Protein AF-A0A1Q9CUI4-F1 (afdb_monomer_lite)

Organism: Symbiodinium microadriaticum (NCBI:txid2951)

Secondary structure (DSSP, 8-state):
-PPPPHHHHHHHHHHHHHHHHHHHHHS-HHHHHHHHHHHHHHHHHHHHH--S--HHHHHHHHHHHHTSS--HHHHHHHHHHHHHHHHTTTTS---PPPPBP-S--GGG--HHHHHHHH-SSS-HHHHHHHHHHHHHHTT--SB-HHHHHHHHHHHHHTT----SHHHHHHHHHHHHHHHHHHHHHHHHHTT--

pLDDT: mean 90.44, std 12.49, range [32.81, 98.06]

Radius of gyration: 25.95 Å; chains: 1; bounding box: 48×34×71 Å

Structure (mmCIF, N/CA/C/O backbone):
data_AF-A0A1Q9CUI4-F1
#
_entry.id   AF-A0A1Q9CUI4-F1
#
loop_
_atom_site.group_PDB
_atom_site.id
_atom_site.type_symbol
_atom_site.label_atom_id
_atom_site.label_alt_id
_atom_site.label_comp_id
_atom_site.label_asym_id
_atom_site.label_entity_id
_atom_site.label_seq_id
_atom_site.pdbx_PDB_ins_code
_atom_site.Cartn_x
_atom_site.Cartn_y
_atom_site.Cartn_z
_atom_site.occupancy
_atom_site.B_iso_or_equiv
_atom_site.auth_seq_id
_atom_site.auth_comp_id
_atom_site.auth_asym_id
_atom_site.auth_atom_id
_atom_site.pdbx_PDB_model_num
ATOM 1 N N . MET A 1 1 ? -7.746 -9.932 -13.603 1.00 48.53 1 MET A N 1
ATOM 2 C CA . MET A 1 1 ? -6.656 -9.104 -14.153 1.00 48.53 1 MET A CA 1
ATOM 3 C C . MET A 1 1 ? -5.674 -10.088 -14.731 1.00 48.53 1 MET A C 1
ATOM 5 O O . MET A 1 1 ? -5.145 -10.879 -13.958 1.00 48.53 1 MET A O 1
ATOM 9 N N . ASP A 1 2 ? -5.534 -10.110 -16.049 1.00 60.41 2 ASP A N 1
ATOM 10 C CA . ASP A 1 2 ? -4.600 -11.018 -16.706 1.00 60.41 2 ASP A CA 1
ATOM 11 C C . ASP A 1 2 ? -3.177 -10.621 -16.323 1.00 60.41 2 ASP A C 1
ATOM 13 O O . ASP A 1 2 ? -2.801 -9.449 -16.415 1.00 60.41 2 ASP A O 1
ATOM 17 N N . VAL A 1 3 ? -2.417 -11.585 -15.804 1.00 65.44 3 VAL A N 1
ATOM 18 C CA . VAL A 1 3 ? -0.994 -11.390 -15.528 1.00 65.44 3 VAL A CA 1
ATOM 19 C C . VAL A 1 3 ? -0.322 -11.186 -16.887 1.00 65.44 3 VAL A C 1
ATOM 21 O O . VAL A 1 3 ? -0.504 -12.037 -17.760 1.00 65.44 3 VAL A O 1
ATOM 24 N N . PRO A 1 4 ? 0.385 -10.065 -17.115 1.00 73.94 4 PRO A N 1
ATOM 25 C CA . PRO A 1 4 ? 1.010 -9.809 -18.403 1.00 73.94 4 PRO A CA 1
ATOM 26 C C . PRO A 1 4 ? 2.003 -10.928 -18.715 1.00 73.94 4 PRO A C 1
ATOM 28 O O . PRO A 1 4 ? 2.921 -11.183 -17.940 1.00 73.94 4 PRO A O 1
ATOM 31 N N . ASP A 1 5 ? 1.793 -11.598 -19.845 1.00 90.62 5 ASP A N 1
ATOM 32 C CA . ASP A 1 5 ? 2.671 -12.667 -20.307 1.00 90.62 5 ASP A CA 1
ATOM 33 C C . ASP A 1 5 ? 4.025 -12.104 -20.765 1.00 90.62 5 ASP A C 1
ATOM 35 O O . ASP A 1 5 ? 4.129 -10.965 -21.239 1.00 90.62 5 ASP A O 1
ATOM 39 N N . PHE A 1 6 ? 5.073 -12.916 -20.648 1.00 93.88 6 PHE A N 1
ATOM 40 C CA . PHE A 1 6 ? 6.422 -12.552 -21.063 1.00 93.88 6 PHE A CA 1
ATOM 41 C C . PHE A 1 6 ? 6.483 -12.158 -22.541 1.00 93.88 6 PHE A C 1
ATOM 43 O O . PHE A 1 6 ? 7.159 -11.183 -22.874 1.00 93.88 6 PHE A O 1
ATOM 50 N N . GLU A 1 7 ? 5.743 -12.838 -23.423 1.00 95.00 7 GLU A N 1
ATOM 51 C CA . GLU A 1 7 ? 5.715 -12.466 -24.842 1.00 95.00 7 GLU A CA 1
ATOM 52 C C . GLU A 1 7 ? 5.133 -11.065 -25.051 1.00 95.00 7 GLU A C 1
ATOM 54 O O . GLU A 1 7 ? 5.596 -10.325 -25.917 1.00 95.00 7 GLU A O 1
ATOM 59 N N . THR A 1 8 ? 4.197 -10.631 -24.202 1.00 94.44 8 THR A N 1
ATOM 60 C CA . THR A 1 8 ? 3.676 -9.257 -24.256 1.00 94.44 8 THR A CA 1
ATOM 61 C C . THR A 1 8 ? 4.762 -8.242 -23.900 1.00 94.44 8 THR A C 1
ATOM 63 O O . THR A 1 8 ? 4.936 -7.259 -24.620 1.00 94.44 8 THR A O 1
ATOM 66 N N . LEU A 1 9 ? 5.523 -8.477 -22.824 1.00 94.88 9 LEU A N 1
ATOM 67 C CA . LEU A 1 9 ? 6.634 -7.598 -22.433 1.00 94.88 9 LEU A CA 1
ATOM 68 C C . LEU A 1 9 ? 7.722 -7.562 -23.514 1.00 94.88 9 LEU A C 1
ATOM 70 O O . LEU A 1 9 ? 8.180 -6.493 -23.912 1.00 94.88 9 LEU A O 1
ATOM 74 N N . LYS A 1 10 ? 8.109 -8.730 -24.025 1.00 96.31 10 LYS A N 1
ATOM 75 C CA . LYS A 1 10 ? 9.104 -8.876 -25.089 1.00 96.31 10 LYS A CA 1
ATOM 76 C C . LYS A 1 10 ? 8.701 -8.114 -26.351 1.00 96.31 10 LYS A C 1
ATOM 78 O O . LYS A 1 10 ? 9.503 -7.335 -26.866 1.00 96.31 10 LYS A O 1
ATOM 83 N N . ASN A 1 11 ? 7.462 -8.282 -26.813 1.00 95.94 11 ASN A N 1
ATOM 84 C CA . ASN A 1 11 ? 6.952 -7.594 -27.999 1.00 95.94 11 ASN A CA 1
ATOM 85 C C . ASN A 1 11 ? 6.948 -6.075 -27.822 1.00 95.94 11 ASN A C 1
ATOM 87 O O . ASN A 1 11 ? 7.298 -5.356 -28.753 1.00 95.94 11 ASN A O 1
ATOM 91 N N . LYS A 1 12 ? 6.630 -5.577 -26.621 1.00 95.06 12 LYS A N 1
ATOM 92 C CA . LYS A 1 12 ? 6.728 -4.145 -26.320 1.00 95.06 12 LYS A CA 1
ATOM 93 C C . LYS A 1 12 ? 8.158 -3.627 -26.412 1.00 95.06 12 LYS A C 1
ATOM 95 O O . LYS A 1 12 ? 8.380 -2.624 -27.076 1.00 95.06 12 LYS A O 1
ATOM 100 N N . VAL A 1 13 ? 9.130 -4.318 -25.813 1.00 95.69 13 VAL A N 1
ATOM 101 C CA . VAL A 1 13 ? 10.546 -3.904 -25.870 1.00 95.69 13 VAL A CA 1
ATOM 102 C C . VAL A 1 13 ? 11.051 -3.850 -27.317 1.00 95.69 13 VAL A C 1
ATOM 104 O O . VAL A 1 13 ? 11.744 -2.902 -27.694 1.00 95.69 13 VAL A O 1
ATOM 107 N N . VAL A 1 14 ? 10.669 -4.828 -28.146 1.00 96.38 14 VAL A N 1
ATOM 108 C CA . VAL A 1 14 ? 10.979 -4.832 -29.586 1.00 96.38 14 VAL A CA 1
ATOM 109 C C . VAL A 1 14 ? 10.316 -3.648 -30.291 1.00 96.38 14 VAL A C 1
ATOM 111 O O . VAL A 1 14 ? 11.011 -2.874 -30.952 1.00 96.38 14 VAL A O 1
ATOM 114 N N . ALA A 1 15 ? 9.009 -3.458 -30.097 1.00 96.06 15 ALA A N 1
ATOM 115 C CA . ALA A 1 15 ? 8.244 -2.383 -30.722 1.00 96.06 15 ALA A CA 1
ATOM 116 C C . ALA A 1 15 ? 8.766 -0.992 -30.332 1.00 96.06 15 ALA A C 1
ATOM 118 O O . ALA A 1 15 ? 8.874 -0.115 -31.185 1.00 96.06 15 ALA A O 1
ATOM 119 N N . THR A 1 16 ? 9.163 -0.785 -29.073 1.00 96.06 16 THR A N 1
ATOM 120 C CA . THR A 1 16 ? 9.803 0.459 -28.623 1.00 96.06 16 THR A CA 1
ATOM 121 C C . THR A 1 16 ? 11.127 0.695 -29.348 1.00 96.06 16 THR A C 1
ATOM 123 O O . THR A 1 16 ? 11.406 1.816 -29.770 1.00 96.06 16 THR A O 1
ATOM 126 N N . GLY A 1 17 ? 11.939 -0.350 -29.533 1.00 94.88 17 GLY A N 1
ATOM 127 C CA . GLY A 1 17 ? 13.183 -0.254 -30.294 1.00 94.88 17 GLY A CA 1
ATOM 128 C C . GLY A 1 17 ? 12.951 0.111 -31.763 1.00 94.88 17 GLY A C 1
ATOM 129 O O . GLY A 1 17 ? 13.654 0.962 -32.301 1.00 94.88 17 GLY A O 1
ATOM 130 N N . GLU A 1 18 ? 11.957 -0.492 -32.412 1.00 95.50 18 GLU A N 1
ATOM 131 C CA . GLU A 1 18 ? 11.585 -0.174 -33.797 1.00 95.50 18 GLU A CA 1
ATOM 132 C C . GLU A 1 18 ? 11.024 1.240 -33.939 1.00 95.50 18 GLU A C 1
ATOM 134 O O . GLU A 1 18 ? 11.454 1.982 -34.822 1.00 95.50 18 GLU A O 1
ATOM 139 N N . PHE A 1 19 ? 10.140 1.641 -33.026 1.00 95.88 19 PHE A N 1
ATOM 140 C CA . PHE A 1 19 ? 9.590 2.990 -32.963 1.00 95.88 19 PHE A CA 1
ATOM 141 C C . PHE A 1 19 ? 10.700 4.039 -32.860 1.00 95.88 19 PHE A C 1
ATOM 143 O O . PHE A 1 19 ? 10.727 4.984 -33.644 1.00 95.88 19 PHE A O 1
ATOM 150 N N . LEU A 1 20 ? 11.663 3.855 -31.951 1.00 95.44 20 LEU A N 1
ATOM 151 C CA . LEU A 1 20 ? 12.785 4.784 -31.809 1.00 95.44 20 LEU A CA 1
ATOM 152 C C . LEU A 1 20 ? 13.642 4.849 -33.081 1.00 95.44 20 LEU A C 1
ATOM 154 O O . LEU A 1 20 ? 14.023 5.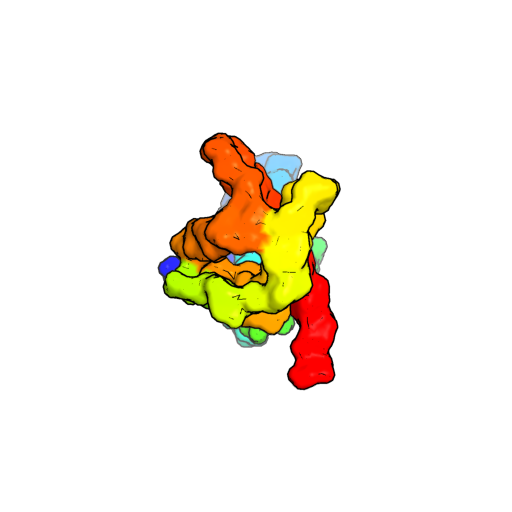941 -33.495 1.00 95.44 20 LEU A O 1
ATOM 158 N N . ARG A 1 21 ? 13.890 3.722 -33.761 1.00 93.62 21 ARG A N 1
ATOM 159 C CA . ARG A 1 21 ? 14.621 3.739 -35.042 1.00 93.62 21 ARG A CA 1
ATOM 160 C C . ARG A 1 21 ? 13.897 4.551 -36.115 1.00 93.62 21 ARG A C 1
ATOM 162 O O . ARG A 1 21 ? 14.555 5.284 -36.842 1.00 93.62 21 ARG A O 1
ATOM 169 N N . GLN A 1 22 ? 12.573 4.433 -36.205 1.00 93.38 22 GLN A N 1
ATOM 170 C CA . GLN A 1 22 ? 11.776 5.212 -37.159 1.00 93.38 22 GLN A CA 1
ATOM 171 C C . GLN A 1 22 ? 11.811 6.706 -36.812 1.00 93.38 22 GLN A C 1
ATOM 173 O O . GLN A 1 22 ? 12.120 7.529 -37.665 1.00 93.38 22 GLN A O 1
ATOM 178 N N . GLN A 1 23 ? 11.606 7.053 -35.539 1.00 92.69 23 GLN A N 1
ATOM 179 C CA . GLN A 1 23 ? 11.600 8.448 -35.083 1.00 92.69 23 GLN A CA 1
ATOM 180 C C . GLN A 1 23 ? 12.946 9.162 -35.258 1.00 92.69 23 GLN A C 1
ATOM 182 O O . GLN A 1 23 ? 12.968 10.380 -35.413 1.00 92.69 23 GLN A O 1
ATOM 187 N N . HIS A 1 24 ? 14.066 8.436 -35.250 1.00 91.19 24 HIS A N 1
ATOM 188 C CA . HIS A 1 24 ? 15.385 9.027 -35.478 1.00 91.19 24 HIS A CA 1
ATOM 189 C C . HIS A 1 24 ? 15.539 9.618 -36.890 1.00 91.19 24 HIS A C 1
ATOM 191 O O . HIS A 1 24 ? 16.325 10.539 -37.081 1.00 91.19 24 HIS A O 1
ATOM 197 N N . ALA A 1 25 ? 14.818 9.099 -37.890 1.00 90.69 25 ALA A N 1
ATOM 198 C CA . ALA A 1 25 ? 14.870 9.638 -39.250 1.00 90.69 25 ALA A CA 1
ATOM 199 C C . ALA A 1 25 ? 14.071 10.946 -39.400 1.00 90.69 25 ALA A C 1
ATOM 201 O O . ALA A 1 25 ? 14.425 11.788 -40.223 1.00 90.69 25 ALA A O 1
ATOM 202 N N . ASP A 1 26 ? 13.022 11.116 -38.591 1.00 91.81 26 ASP A N 1
ATOM 203 C CA . ASP A 1 26 ? 12.027 12.182 -38.757 1.00 91.81 26 ASP A CA 1
ATOM 204 C C . ASP A 1 26 ? 12.210 13.353 -37.776 1.00 91.81 26 ASP A C 1
ATOM 206 O O . ASP A 1 26 ? 11.703 14.455 -38.005 1.00 91.81 26 ASP A O 1
ATOM 210 N N . LEU A 1 27 ? 12.908 13.133 -36.658 1.00 93.06 27 LEU A N 1
ATOM 211 C CA . LEU A 1 27 ? 13.081 14.116 -35.590 1.00 93.06 27 LEU A CA 1
ATOM 212 C C . LEU A 1 27 ? 14.492 14.706 -35.568 1.00 93.06 27 LEU A C 1
ATOM 214 O O . LEU A 1 27 ? 15.475 14.052 -35.888 1.00 93.06 27 LEU A O 1
ATOM 218 N N . SER A 1 28 ? 14.599 15.945 -35.084 1.00 94.44 28 SER A N 1
ATOM 219 C CA . SER A 1 28 ? 15.894 16.517 -34.710 1.00 94.44 28 SER A CA 1
ATOM 220 C C . SER A 1 28 ? 16.483 15.801 -33.490 1.00 94.44 28 SER A C 1
ATOM 222 O O . SER A 1 28 ? 15.739 15.365 -32.607 1.00 94.44 28 SER A O 1
ATOM 224 N N . ASP A 1 29 ? 17.813 15.769 -33.377 1.00 92.75 29 ASP A N 1
ATOM 225 C CA . ASP A 1 29 ? 18.538 15.086 -32.290 1.00 92.75 29 ASP A CA 1
ATOM 226 C C . ASP A 1 29 ? 18.040 15.469 -30.888 1.00 92.75 29 ASP A C 1
ATOM 228 O O . ASP A 1 29 ? 17.896 14.627 -29.995 1.00 92.75 29 ASP A O 1
ATOM 232 N N . LYS A 1 30 ? 17.710 16.752 -30.693 1.00 94.06 30 LYS A N 1
ATOM 233 C CA . LYS A 1 30 ? 17.172 17.262 -29.426 1.00 94.06 30 LYS A CA 1
ATOM 234 C C . LYS A 1 30 ? 15.815 16.633 -29.089 1.00 94.06 30 LYS A C 1
ATOM 236 O O . LYS A 1 30 ? 15.606 16.208 -27.953 1.00 94.06 30 LYS A O 1
ATOM 241 N N . ASN A 1 31 ? 14.906 16.565 -30.060 1.00 94.38 31 ASN A N 1
ATOM 242 C CA . ASN A 1 31 ? 13.576 15.984 -29.867 1.00 94.38 31 ASN A CA 1
ATOM 243 C C . ASN A 1 31 ? 13.660 14.460 -29.729 1.00 94.38 31 ASN A C 1
ATOM 245 O O . ASN A 1 31 ? 13.006 13.887 -28.857 1.00 94.38 31 ASN A O 1
ATOM 249 N N . TYR A 1 32 ? 14.518 13.817 -30.524 1.00 94.62 32 TYR A N 1
ATOM 250 C CA . TYR A 1 32 ? 14.782 12.385 -30.432 1.00 94.62 32 TYR A CA 1
ATOM 251 C C . TYR A 1 32 ? 15.265 11.989 -29.033 1.00 94.62 32 TYR A C 1
ATOM 253 O O . TYR A 1 32 ? 14.732 11.056 -28.435 1.00 94.62 32 TYR A O 1
ATOM 261 N N . THR A 1 33 ? 16.200 12.749 -28.459 1.00 93.69 33 THR A N 1
ATOM 262 C CA . THR A 1 33 ? 16.720 12.498 -27.105 1.00 93.69 33 THR A CA 1
ATOM 263 C C . THR A 1 33 ? 15.609 12.537 -26.052 1.00 93.69 33 THR A C 1
ATOM 265 O O . THR A 1 33 ? 15.547 11.671 -25.177 1.00 93.69 33 THR A O 1
ATOM 268 N N . GLN A 1 34 ? 14.682 13.495 -26.153 1.00 94.38 34 GLN A N 1
ATOM 269 C CA . GLN A 1 34 ? 13.548 13.601 -25.231 1.00 94.38 34 GLN A CA 1
ATOM 270 C C . GLN A 1 34 ? 12.565 12.427 -25.376 1.00 94.38 34 GLN A C 1
ATOM 272 O O . GLN A 1 34 ? 12.091 11.880 -24.372 1.00 94.38 34 GLN A O 1
ATOM 277 N N . VAL A 1 35 ? 12.272 12.012 -26.612 1.00 95.06 35 VAL A N 1
ATOM 278 C CA . VAL A 1 35 ? 11.422 10.843 -26.890 1.00 95.06 35 VAL A CA 1
ATOM 279 C C . VAL A 1 35 ? 12.087 9.571 -26.362 1.00 95.06 35 VAL A C 1
ATOM 281 O O . VAL A 1 35 ? 11.444 8.815 -25.633 1.00 95.06 35 VAL A O 1
ATOM 284 N N . LYS A 1 36 ? 13.384 9.376 -26.629 1.00 95.75 36 LYS A N 1
ATOM 285 C CA . LYS A 1 36 ? 14.178 8.240 -26.140 1.00 95.75 36 LYS A CA 1
ATOM 286 C C . LYS A 1 36 ? 14.153 8.147 -24.615 1.00 95.75 36 LYS A C 1
ATOM 288 O O . LYS A 1 36 ? 13.834 7.088 -24.082 1.00 95.75 36 LYS A O 1
ATOM 293 N N . ALA A 1 37 ? 14.398 9.253 -23.910 1.00 94.75 37 ALA A N 1
ATOM 294 C CA . ALA A 1 37 ? 14.359 9.289 -22.446 1.00 94.75 37 ALA A CA 1
ATOM 295 C C . ALA A 1 37 ? 12.969 8.931 -21.886 1.00 94.75 37 ALA A C 1
ATOM 297 O O . ALA A 1 37 ? 12.852 8.208 -20.894 1.00 94.75 37 ALA A O 1
ATOM 298 N N . THR A 1 38 ? 11.903 9.391 -22.547 1.00 96.25 38 THR A N 1
ATOM 299 C CA . THR A 1 38 ? 10.521 9.067 -22.160 1.00 96.25 38 THR A CA 1
ATOM 300 C C . THR A 1 38 ? 10.228 7.576 -22.3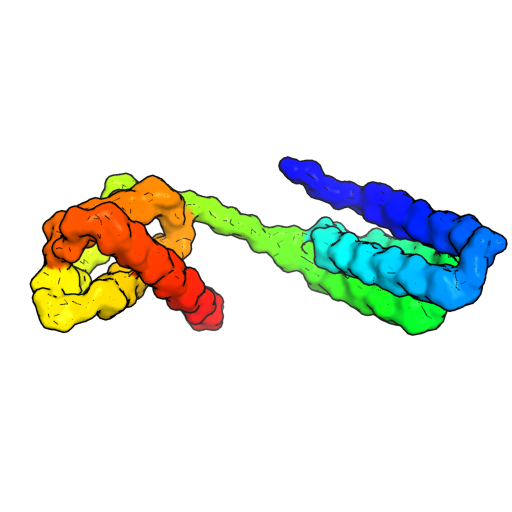40 1.00 96.25 38 THR A C 1
ATOM 302 O O . THR A 1 38 ? 9.697 6.940 -21.426 1.00 96.25 38 THR A O 1
ATOM 305 N N . GLN A 1 39 ? 10.613 7.008 -23.487 1.00 96.62 39 GLN A N 1
ATOM 306 C CA . GLN A 1 39 ? 10.437 5.586 -23.790 1.00 96.62 39 GLN A CA 1
ATOM 307 C C . GLN A 1 39 ? 11.257 4.697 -22.850 1.00 96.62 39 GLN A C 1
ATOM 309 O O . GLN A 1 39 ? 10.738 3.712 -22.326 1.00 96.62 39 GLN A O 1
ATOM 314 N N . LEU A 1 40 ? 12.498 5.087 -22.547 1.00 96.06 40 LEU A N 1
ATOM 315 C CA . LEU A 1 40 ? 13.332 4.411 -21.555 1.00 96.06 40 LEU A CA 1
ATOM 316 C C . LEU A 1 40 ? 12.643 4.378 -20.186 1.00 96.06 40 LEU A C 1
ATOM 318 O O . LEU A 1 40 ? 12.514 3.316 -19.581 1.00 96.06 40 LEU A O 1
ATOM 322 N N . GLY A 1 41 ? 12.147 5.522 -19.707 1.00 95.56 41 GLY A N 1
ATOM 323 C CA . GLY A 1 41 ? 11.462 5.608 -18.417 1.00 95.56 41 GLY A CA 1
ATOM 324 C C . GLY A 1 41 ? 10.194 4.750 -18.336 1.00 95.56 41 GLY A C 1
ATOM 325 O O . GLY A 1 41 ? 9.902 4.191 -17.278 1.00 95.56 41 GLY A O 1
ATOM 326 N N . GLN A 1 42 ? 9.443 4.622 -19.433 1.00 95.06 42 GLN A N 1
ATOM 327 C CA . GLN A 1 42 ? 8.282 3.729 -19.507 1.00 95.06 42 GLN A CA 1
ATOM 328 C C . GLN A 1 42 ? 8.706 2.258 -19.491 1.00 95.06 42 GLN A C 1
ATOM 330 O O . GLN A 1 42 ? 8.204 1.493 -18.670 1.00 95.06 42 GLN A O 1
ATOM 335 N N . MET A 1 43 ? 9.686 1.883 -20.312 1.00 95.31 43 MET A N 1
ATOM 336 C CA . MET A 1 43 ? 10.188 0.512 -20.394 1.00 95.31 43 MET A CA 1
ATOM 337 C C . MET A 1 43 ? 10.773 0.027 -19.060 1.00 95.31 43 MET A C 1
ATOM 339 O O . MET A 1 43 ? 10.485 -1.087 -18.630 1.00 95.31 43 MET A O 1
ATOM 343 N N . LEU A 1 44 ? 11.529 0.874 -18.351 1.00 95.06 44 LEU A N 1
ATOM 344 C CA . LEU A 1 44 ? 12.050 0.547 -17.019 1.00 95.06 44 LEU A CA 1
ATOM 345 C C . LEU A 1 44 ? 10.923 0.274 -16.016 1.00 95.06 44 LEU A C 1
ATOM 347 O O . LEU A 1 44 ? 11.012 -0.677 -15.241 1.00 95.06 44 LEU A O 1
ATOM 351 N N . LYS A 1 45 ? 9.848 1.075 -16.034 1.00 92.00 45 LYS A N 1
ATOM 352 C CA . LYS A 1 45 ? 8.677 0.847 -15.171 1.00 92.00 45 LYS A CA 1
ATOM 353 C C . LYS A 1 45 ? 8.001 -0.480 -15.488 1.00 92.00 45 LYS A C 1
ATOM 355 O O . LYS A 1 45 ? 7.649 -1.200 -14.560 1.00 92.00 45 LYS A O 1
ATOM 360 N N . GLU A 1 46 ? 7.836 -0.803 -16.768 1.00 91.56 46 GLU A N 1
ATOM 361 C CA . GLU A 1 46 ? 7.221 -2.062 -17.188 1.00 91.56 46 GLU A CA 1
ATOM 362 C C . GLU A 1 46 ? 8.053 -3.271 -16.751 1.00 91.56 46 GLU A C 1
ATOM 364 O O . GLU A 1 46 ? 7.505 -4.169 -16.112 1.00 91.56 46 GLU A O 1
ATOM 369 N N . ILE A 1 47 ? 9.370 -3.256 -16.988 1.00 92.19 47 ILE A N 1
ATOM 370 C CA . ILE A 1 47 ? 10.290 -4.324 -16.559 1.00 92.19 47 ILE A CA 1
ATOM 371 C C . ILE A 1 47 ? 10.253 -4.502 -15.038 1.00 92.19 47 ILE A C 1
ATOM 373 O O . ILE A 1 47 ? 10.126 -5.623 -14.559 1.00 92.19 47 ILE A O 1
ATOM 377 N N . LEU A 1 48 ? 10.318 -3.411 -14.268 1.00 89.44 48 LEU A N 1
ATOM 378 C CA . LEU A 1 48 ? 10.281 -3.474 -12.800 1.00 89.44 48 LEU A CA 1
ATOM 379 C C . LEU A 1 48 ? 8.916 -3.907 -12.248 1.00 89.44 48 LEU A C 1
ATOM 381 O O . LEU A 1 48 ? 8.843 -4.426 -11.137 1.00 89.44 48 LEU A O 1
ATOM 385 N N . SER A 1 49 ? 7.835 -3.673 -12.994 1.00 86.44 49 SER A N 1
ATOM 386 C CA . SER A 1 49 ? 6.488 -4.130 -12.633 1.00 86.44 49 SER A CA 1
ATOM 387 C C . SER A 1 49 ? 6.209 -5.578 -13.035 1.00 86.44 49 SER A C 1
ATOM 389 O O . SER A 1 49 ? 5.245 -6.172 -12.545 1.00 86.44 49 SER A O 1
ATOM 391 N N . PHE A 1 50 ? 7.025 -6.144 -13.928 1.00 88.06 50 PHE A N 1
ATOM 392 C CA . PHE A 1 50 ? 6.859 -7.509 -14.397 1.00 88.06 50 PHE A CA 1
ATOM 393 C C . PHE A 1 50 ? 7.227 -8.486 -13.280 1.00 88.06 50 PHE A C 1
ATOM 395 O O . PHE A 1 50 ? 8.338 -8.480 -12.753 1.00 88.06 50 PHE A O 1
ATOM 402 N N . CYS A 1 51 ? 6.265 -9.325 -12.912 1.00 80.75 51 CYS A N 1
ATOM 403 C CA . CYS A 1 51 ? 6.408 -10.302 -11.843 1.00 80.75 51 CYS A CA 1
ATOM 404 C C . CYS A 1 51 ? 6.725 -11.669 -12.456 1.00 80.75 51 CYS A C 1
ATOM 406 O O . CYS A 1 51 ? 6.101 -12.052 -13.443 1.00 80.75 51 CYS A O 1
ATOM 408 N N . GLY A 1 52 ? 7.657 -12.418 -11.867 1.00 84.50 52 GLY A N 1
ATOM 409 C CA . GLY A 1 52 ? 7.982 -13.766 -12.347 1.00 84.50 52 GLY A CA 1
ATOM 410 C C . GLY A 1 52 ? 8.952 -13.822 -13.536 1.00 84.50 52 GLY A C 1
ATOM 411 O O . GLY A 1 52 ? 8.915 -14.783 -14.299 1.00 84.50 52 GLY A O 1
ATOM 412 N N . LEU A 1 53 ? 9.819 -12.815 -13.716 1.00 90.38 53 LEU A N 1
ATOM 413 C CA . LEU A 1 53 ? 10.841 -12.840 -14.766 1.00 90.38 53 LEU A CA 1
ATOM 414 C C . LEU A 1 53 ? 11.923 -13.890 -14.466 1.00 90.38 53 LEU A C 1
ATOM 416 O O . LEU A 1 53 ? 12.726 -13.723 -13.547 1.00 90.38 53 LEU A O 1
ATOM 420 N N . THR A 1 54 ? 11.969 -14.966 -15.244 1.00 92.19 54 THR A N 1
ATOM 421 C CA . THR A 1 54 ? 13.013 -16.001 -15.116 1.00 92.19 54 THR A CA 1
ATOM 422 C C . THR A 1 54 ? 14.378 -15.504 -15.607 1.00 92.19 54 THR A C 1
ATOM 424 O O . THR A 1 54 ? 14.479 -14.502 -16.323 1.00 92.19 54 THR A O 1
ATOM 427 N N . ILE A 1 55 ? 15.452 -16.209 -15.240 1.00 93.44 55 ILE A N 1
ATOM 428 C CA . ILE A 1 55 ? 16.822 -15.871 -15.663 1.00 93.44 55 ILE A CA 1
ATOM 429 C C . ILE A 1 55 ? 16.948 -15.976 -17.192 1.00 93.44 55 ILE A C 1
ATOM 431 O O . ILE A 1 55 ? 17.556 -15.119 -17.842 1.00 93.44 55 ILE A O 1
ATOM 435 N N . GLU A 1 56 ? 16.325 -16.994 -17.782 1.00 95.12 56 GLU A N 1
ATOM 436 C CA . GLU A 1 56 ? 16.296 -17.246 -19.221 1.00 95.12 56 GLU A CA 1
ATOM 437 C C . GLU A 1 56 ? 15.593 -16.095 -19.951 1.00 95.12 56 GLU A C 1
ATOM 439 O O . GLU A 1 56 ? 16.127 -15.532 -20.909 1.00 95.12 56 GLU A O 1
ATOM 444 N N . GLN A 1 57 ? 14.434 -15.670 -19.445 1.00 95.19 57 GLN A N 1
ATOM 445 C CA . GLN A 1 57 ? 13.685 -14.526 -19.968 1.00 95.19 57 GLN A CA 1
ATOM 446 C C . GLN A 1 57 ? 14.455 -13.204 -19.831 1.00 95.19 57 GLN A C 1
ATOM 448 O O . GLN A 1 57 ? 14.483 -12.402 -20.768 1.00 95.19 57 GLN A O 1
ATOM 453 N N . GLY A 1 58 ? 15.130 -12.982 -18.699 1.00 95.88 58 GLY A N 1
ATOM 454 C CA . GLY A 1 58 ? 15.993 -11.816 -18.492 1.00 95.88 58 GLY A CA 1
ATOM 455 C C . GLY A 1 58 ? 17.161 -11.760 -19.483 1.00 95.88 58 GLY A C 1
ATOM 456 O O . GLY A 1 58 ? 17.489 -10.694 -20.019 1.00 95.88 58 GLY A O 1
ATOM 457 N N . THR A 1 59 ? 17.743 -12.919 -19.797 1.00 96.56 59 THR A N 1
ATOM 458 C CA . THR A 1 59 ? 18.803 -13.058 -20.807 1.00 96.56 59 THR A CA 1
ATOM 459 C C . THR A 1 59 ? 18.289 -12.689 -22.199 1.00 96.56 59 THR A C 1
ATOM 461 O O . THR A 1 59 ? 18.927 -11.899 -22.901 1.00 96.56 59 THR A O 1
ATOM 464 N N . VAL A 1 60 ? 17.104 -13.180 -22.578 1.00 97.00 60 VAL A N 1
ATOM 465 C CA . VAL A 1 60 ? 16.448 -12.831 -23.851 1.00 97.00 60 VAL A CA 1
ATOM 466 C C . VAL A 1 60 ? 16.184 -11.325 -23.946 1.00 97.00 60 VAL A C 1
ATOM 468 O O . VAL A 1 60 ? 16.524 -10.711 -24.958 1.00 97.00 60 V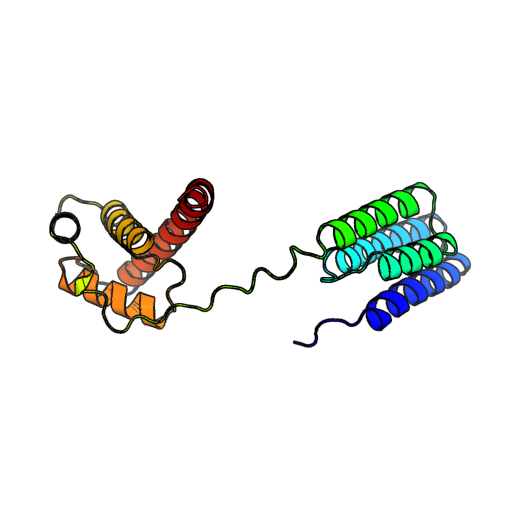AL A O 1
ATOM 471 N N . LEU A 1 61 ? 15.648 -10.700 -22.893 1.00 96.12 61 LEU A N 1
ATOM 472 C CA . LEU A 1 61 ? 15.396 -9.253 -22.879 1.00 96.12 61 LEU A CA 1
ATOM 473 C C . LEU A 1 61 ? 16.678 -8.438 -23.047 1.00 96.12 61 LEU A C 1
ATOM 475 O O . LEU A 1 61 ? 16.716 -7.492 -23.834 1.00 96.12 61 LEU A O 1
ATOM 479 N N . THR A 1 62 ? 17.750 -8.828 -22.361 1.00 95.88 62 THR A N 1
ATOM 480 C CA . THR A 1 62 ? 19.034 -8.121 -22.446 1.00 95.88 62 THR A CA 1
ATOM 481 C C . THR A 1 62 ? 19.657 -8.265 -23.839 1.00 95.88 62 THR A C 1
ATOM 483 O O . THR A 1 62 ? 20.243 -7.309 -24.352 1.00 95.88 62 THR A O 1
ATOM 486 N N . ALA A 1 63 ? 19.485 -9.415 -24.500 1.00 96.38 63 ALA A N 1
ATOM 487 C CA . ALA A 1 63 ? 19.913 -9.611 -25.884 1.00 96.38 63 ALA A CA 1
ATOM 488 C C . ALA A 1 63 ? 19.143 -8.713 -26.870 1.00 96.38 63 ALA A C 1
ATOM 490 O O . ALA A 1 63 ? 19.752 -8.111 -27.756 1.00 96.38 63 ALA A O 1
ATOM 491 N N . ILE A 1 64 ? 17.826 -8.561 -26.694 1.00 95.38 64 ILE A N 1
ATOM 492 C CA . ILE A 1 64 ? 17.000 -7.659 -27.517 1.00 95.38 64 ILE A CA 1
ATOM 493 C C . ILE A 1 64 ? 17.450 -6.208 -27.333 1.00 95.38 64 ILE A C 1
ATOM 495 O O . ILE A 1 64 ? 17.692 -5.500 -28.310 1.00 95.38 64 ILE A O 1
ATOM 499 N N . VAL A 1 65 ? 17.627 -5.779 -26.082 1.00 95.19 65 VAL A N 1
ATOM 500 C CA . VAL A 1 65 ? 18.081 -4.426 -25.731 1.00 95.19 65 VAL A CA 1
ATOM 501 C C . VAL A 1 65 ? 19.476 -4.149 -26.291 1.00 95.19 65 VAL A C 1
ATOM 503 O O . VAL A 1 65 ? 19.740 -3.056 -26.781 1.00 95.19 65 VAL A O 1
ATOM 506 N N . ARG A 1 66 ? 20.371 -5.139 -26.314 1.00 94.25 66 ARG A N 1
ATOM 507 C CA . ARG A 1 66 ? 21.703 -4.984 -26.917 1.00 94.25 66 ARG A CA 1
ATOM 508 C C . ARG A 1 66 ? 21.649 -4.649 -28.412 1.00 94.25 66 ARG A C 1
ATOM 510 O O . ARG A 1 66 ? 22.514 -3.917 -28.881 1.00 94.25 66 ARG A O 1
ATOM 517 N N . ASN A 1 67 ? 20.645 -5.148 -29.130 1.00 92.19 67 ASN A N 1
ATOM 518 C CA . ASN A 1 67 ? 20.450 -4.898 -30.563 1.00 92.19 67 ASN A CA 1
ATOM 519 C C . ASN A 1 67 ? 19.574 -3.660 -30.853 1.00 92.19 67 ASN A C 1
ATOM 521 O O . ASN A 1 67 ? 19.334 -3.323 -32.016 1.00 92.19 67 ASN A O 1
ATOM 525 N N . GLY A 1 68 ? 19.050 -2.998 -29.818 1.00 91.75 68 GLY A N 1
ATOM 526 C CA . GLY A 1 68 ? 18.191 -1.820 -29.939 1.00 91.75 68 GLY A CA 1
ATOM 527 C C . GLY A 1 68 ? 18.962 -0.502 -30.112 1.00 91.75 68 GLY A C 1
ATOM 528 O O . GLY A 1 68 ? 20.187 -0.476 -29.990 1.00 91.75 68 GLY A O 1
ATOM 529 N N . PRO A 1 69 ? 18.254 0.616 -30.359 1.00 92.81 69 PRO A N 1
ATOM 530 C CA . PRO A 1 69 ? 18.839 1.954 -30.510 1.00 92.81 69 PRO A CA 1
ATOM 531 C C . PRO A 1 69 ? 19.184 2.600 -29.151 1.00 92.81 69 PRO A C 1
ATOM 533 O O . PRO A 1 69 ? 18.900 3.772 -28.912 1.00 92.81 69 PRO A O 1
ATOM 536 N N . TRP A 1 70 ? 19.749 1.814 -28.234 1.00 94.19 70 TRP A N 1
ATOM 537 C CA . TRP A 1 70 ? 20.039 2.218 -26.858 1.00 94.19 70 TRP A CA 1
ATOM 538 C C . TRP A 1 70 ? 21.517 2.545 -26.696 1.00 94.19 70 TRP A C 1
ATOM 540 O O . TRP A 1 70 ? 22.375 1.793 -27.168 1.00 94.19 70 TRP A O 1
ATOM 550 N N . GLU A 1 71 ? 21.826 3.622 -25.982 1.00 94.94 71 GLU A N 1
ATOM 551 C CA . GLU A 1 71 ? 23.206 3.970 -25.642 1.00 94.94 71 GLU A CA 1
ATOM 552 C C . GLU A 1 71 ? 23.748 3.101 -24.507 1.00 94.94 71 GLU A C 1
ATOM 554 O O . GLU A 1 71 ? 23.034 2.316 -23.883 1.00 94.94 71 GLU A O 1
ATOM 559 N N . SER A 1 72 ? 25.050 3.212 -24.238 1.00 94.56 72 SER A N 1
ATOM 560 C CA . SER A 1 72 ? 25.685 2.411 -23.190 1.00 94.56 72 SER A CA 1
ATOM 561 C C . SER A 1 72 ? 25.064 2.647 -21.810 1.00 94.56 72 SER A C 1
ATOM 563 O O . SER A 1 72 ? 24.885 1.690 -21.059 1.00 94.56 72 SER A O 1
ATOM 565 N N . GLU A 1 73 ? 24.706 3.893 -21.499 1.00 95.00 73 GLU A N 1
ATOM 566 C CA . GLU A 1 73 ? 24.060 4.265 -20.236 1.00 95.00 73 GLU A CA 1
ATOM 567 C C . GLU A 1 73 ? 22.634 3.706 -20.146 1.00 95.00 73 GLU A C 1
ATOM 569 O O . GLU A 1 73 ? 22.288 3.057 -19.157 1.00 95.00 73 GLU A O 1
ATOM 574 N N . ASP A 1 74 ? 21.846 3.849 -21.219 1.00 95.56 74 ASP A N 1
ATOM 575 C CA . ASP A 1 74 ? 20.492 3.291 -21.325 1.00 95.56 74 ASP A CA 1
ATOM 576 C C . ASP A 1 74 ? 20.515 1.768 -21.108 1.00 95.56 74 ASP A C 1
ATOM 578 O O . ASP A 1 74 ? 19.756 1.223 -20.304 1.00 95.56 74 ASP A O 1
ATOM 582 N N . ARG A 1 75 ? 21.440 1.064 -21.775 1.00 96.31 75 ARG A N 1
ATOM 583 C CA . ARG A 1 75 ? 21.599 -0.393 -21.646 1.00 96.31 75 ARG A CA 1
ATOM 584 C C . ARG A 1 75 ? 21.985 -0.809 -20.232 1.00 96.31 75 ARG A C 1
ATOM 586 O O . ARG A 1 75 ? 21.481 -1.825 -19.758 1.00 96.31 75 ARG A O 1
ATOM 593 N N . ALA A 1 76 ? 22.848 -0.049 -19.559 1.00 96.38 76 ALA A N 1
ATOM 594 C CA . ALA A 1 76 ? 23.218 -0.320 -18.173 1.00 96.38 76 ALA A CA 1
ATOM 595 C C . ALA A 1 76 ? 22.012 -0.168 -17.232 1.00 96.38 76 ALA A C 1
ATOM 597 O O . ALA A 1 76 ? 21.781 -1.036 -16.388 1.00 96.38 76 ALA A O 1
ATOM 598 N N . ALA A 1 77 ? 21.199 0.876 -17.419 1.00 96.31 77 ALA A N 1
ATOM 599 C CA . ALA A 1 77 ? 19.974 1.078 -16.646 1.00 96.31 77 ALA A CA 1
ATOM 600 C C . ALA A 1 77 ? 18.970 -0.068 -16.855 1.00 96.31 77 ALA A C 1
ATOM 602 O O . ALA A 1 77 ? 18.412 -0.594 -15.889 1.00 96.31 77 ALA A O 1
ATOM 603 N N . ILE A 1 78 ? 18.780 -0.502 -18.104 1.00 96.19 78 ILE A N 1
ATOM 604 C CA . ILE A 1 78 ? 17.871 -1.605 -18.438 1.00 96.19 78 ILE A CA 1
ATOM 605 C C . ILE A 1 78 ? 18.385 -2.930 -17.874 1.00 96.19 78 ILE A C 1
ATOM 607 O O . ILE A 1 78 ? 17.613 -3.666 -17.266 1.00 96.19 78 ILE A O 1
ATOM 611 N N . ALA A 1 79 ? 19.681 -3.220 -18.008 1.00 96.06 79 ALA A N 1
ATOM 612 C CA . ALA A 1 79 ? 20.289 -4.417 -17.430 1.00 96.06 79 ALA A CA 1
ATOM 613 C C . ALA A 1 79 ? 20.142 -4.445 -15.899 1.00 96.06 79 ALA A C 1
ATOM 615 O O . ALA A 1 79 ? 19.822 -5.488 -15.330 1.00 96.06 79 ALA A O 1
ATOM 616 N N . GLY A 1 80 ? 20.296 -3.294 -15.235 1.00 95.12 80 GLY A N 1
ATOM 617 C CA . GLY A 1 80 ? 20.022 -3.150 -13.805 1.00 95.12 80 GLY A CA 1
ATOM 618 C C . GLY A 1 80 ? 18.560 -3.441 -13.453 1.00 95.12 80 GLY A C 1
ATOM 619 O O . GLY A 1 80 ? 18.292 -4.181 -12.508 1.00 95.12 80 GLY A O 1
ATOM 620 N N . ALA A 1 81 ? 17.607 -2.923 -14.232 1.00 95.25 81 ALA A N 1
ATOM 621 C CA . ALA A 1 81 ? 16.183 -3.196 -14.034 1.00 95.25 81 ALA A CA 1
ATOM 622 C C . ALA A 1 81 ? 15.825 -4.673 -14.255 1.00 95.25 81 ALA A C 1
ATOM 624 O O . ALA A 1 81 ? 15.096 -5.242 -13.446 1.00 95.25 81 ALA A O 1
ATOM 625 N N . VAL A 1 82 ? 16.370 -5.308 -15.297 1.00 95.69 82 VAL A N 1
ATOM 626 C CA . VAL A 1 82 ? 16.190 -6.744 -15.564 1.00 95.69 82 VAL A CA 1
ATOM 627 C C . VAL A 1 82 ? 16.780 -7.577 -14.431 1.00 95.69 82 VAL A C 1
ATOM 629 O O . VAL A 1 82 ? 16.100 -8.458 -13.917 1.00 95.69 82 VAL A O 1
ATOM 632 N N . SER A 1 83 ? 18.003 -7.273 -13.988 1.00 94.44 83 SER A N 1
ATOM 633 C CA . SER A 1 83 ? 18.643 -7.960 -12.859 1.00 94.44 83 SER A CA 1
ATOM 634 C C . SER A 1 83 ? 17.803 -7.848 -11.586 1.00 94.44 83 SER A C 1
ATOM 636 O O . SER A 1 83 ? 17.542 -8.850 -10.924 1.00 94.44 83 SER A O 1
ATOM 638 N N . ASN A 1 84 ? 17.279 -6.654 -11.292 1.00 90.62 84 ASN A N 1
ATOM 639 C CA . ASN A 1 84 ? 16.368 -6.446 -10.170 1.00 90.62 84 ASN A CA 1
ATOM 640 C C . ASN A 1 84 ? 15.066 -7.241 -10.323 1.00 90.62 84 ASN A C 1
ATOM 642 O O . ASN A 1 84 ? 14.601 -7.816 -9.343 1.00 90.62 84 ASN A O 1
ATOM 646 N N . ALA A 1 85 ? 14.471 -7.290 -11.514 1.00 90.88 85 ALA A N 1
ATOM 647 C CA . ALA A 1 85 ? 13.249 -8.055 -11.760 1.00 90.88 85 ALA A CA 1
ATOM 648 C C . ALA A 1 85 ? 13.480 -9.568 -11.595 1.00 90.88 85 ALA A C 1
ATOM 650 O O . ALA A 1 85 ? 12.677 -10.243 -10.953 1.00 90.88 85 ALA A O 1
ATOM 651 N N . VAL A 1 86 ? 14.611 -10.086 -12.085 1.00 92.38 86 VAL A N 1
ATOM 652 C CA . VAL A 1 86 ? 15.018 -11.491 -11.920 1.00 92.38 86 VAL A CA 1
ATOM 653 C C . VAL A 1 86 ? 15.326 -11.814 -10.455 1.00 92.38 86 VAL A C 1
ATOM 655 O O . VAL A 1 86 ? 14.852 -12.818 -9.930 1.00 92.38 86 VAL A O 1
ATOM 658 N N . ALA A 1 87 ? 16.063 -10.955 -9.748 1.00 88.50 87 ALA A N 1
ATOM 659 C CA . ALA A 1 87 ? 16.370 -11.152 -8.329 1.00 88.50 87 ALA A CA 1
ATOM 660 C C . ALA A 1 87 ? 15.107 -11.115 -7.448 1.00 88.50 87 ALA A C 1
ATOM 662 O O . ALA A 1 87 ? 15.008 -11.834 -6.456 1.00 88.50 87 ALA A O 1
ATOM 663 N N . ASN A 1 88 ? 14.112 -10.314 -7.839 1.00 83.25 88 ASN A N 1
ATOM 664 C CA . ASN A 1 88 ? 12.815 -10.198 -7.166 1.00 83.25 88 ASN A CA 1
ATOM 665 C C . ASN A 1 88 ? 11.738 -11.140 -7.741 1.00 83.25 88 ASN A C 1
ATOM 667 O O . ASN A 1 88 ? 10.556 -11.036 -7.399 1.00 83.25 88 ASN A O 1
ATOM 671 N N . CYS A 1 89 ? 12.133 -12.100 -8.580 1.00 67.69 89 CYS A N 1
ATOM 672 C CA . CYS A 1 89 ? 11.236 -13.069 -9.208 1.00 67.69 89 CYS A CA 1
ATOM 673 C C . CYS A 1 89 ? 10.536 -13.988 -8.182 1.00 67.69 89 CYS A C 1
ATOM 675 O O . CYS A 1 89 ? 9.447 -14.490 -8.440 1.00 67.69 89 CYS A O 1
ATOM 677 N N . GLY A 1 90 ? 11.086 -14.118 -6.967 1.00 56.62 90 GLY A N 1
ATOM 678 C CA . GLY A 1 90 ? 10.445 -14.811 -5.838 1.00 56.62 90 GLY A CA 1
ATOM 679 C C . GLY A 1 90 ? 9.630 -13.923 -4.884 1.00 56.62 90 GLY A C 1
ATOM 680 O O . GLY A 1 90 ? 8.972 -14.448 -3.989 1.00 56.62 90 GLY A O 1
ATOM 681 N N . SER A 1 91 ? 9.666 -12.593 -5.028 1.00 55.66 91 SER A N 1
ATOM 682 C CA . SER A 1 91 ? 9.056 -11.652 -4.068 1.00 55.66 91 SER A CA 1
ATOM 683 C C . SER A 1 91 ? 7.775 -10.978 -4.574 1.00 55.66 91 SER A C 1
ATOM 685 O O . SER A 1 91 ? 7.125 -10.234 -3.835 1.00 55.66 91 SER A O 1
ATOM 687 N N . SER A 1 92 ? 7.358 -11.266 -5.808 1.00 50.78 92 SER A N 1
ATOM 688 C CA . SER A 1 92 ? 6.278 -10.556 -6.497 1.00 50.78 92 SER A CA 1
ATOM 689 C C . SER A 1 92 ? 5.044 -11.424 -6.781 1.00 50.78 92 SER A C 1
ATOM 691 O O . SER A 1 92 ? 4.505 -11.497 -7.873 1.00 50.78 92 SER A O 1
ATOM 693 N N . SER A 1 93 ? 4.495 -12.000 -5.721 1.00 51.03 93 SER A N 1
ATOM 694 C CA . SER A 1 93 ? 3.228 -11.486 -5.207 1.00 51.03 93 SER A CA 1
ATOM 695 C C . SER A 1 93 ? 3.220 -11.801 -3.721 1.00 51.03 93 SER A C 1
ATOM 697 O O . SER A 1 93 ? 3.061 -12.946 -3.306 1.00 51.03 93 SER A O 1
ATOM 699 N N . VAL A 1 94 ? 3.403 -10.789 -2.871 1.00 53.88 94 VAL A N 1
ATOM 700 C CA . VAL A 1 94 ? 2.809 -10.909 -1.542 1.00 53.88 94 VAL A CA 1
ATOM 701 C C . VAL A 1 94 ? 1.325 -11.025 -1.842 1.00 53.88 94 VAL A C 1
ATOM 703 O O . VAL A 1 94 ? 0.692 -10.010 -2.139 1.00 53.88 94 VAL A O 1
ATOM 706 N N . VAL A 1 95 ? 0.807 -12.258 -1.889 1.00 56.53 95 VAL A N 1
ATOM 707 C CA . VAL A 1 95 ? -0.623 -12.543 -1.940 1.00 56.53 95 VAL A CA 1
ATOM 708 C C . VAL A 1 95 ? -1.221 -11.594 -0.923 1.00 56.53 95 VAL A C 1
ATOM 710 O O . VAL A 1 95 ? -0.929 -11.699 0.274 1.00 56.53 95 VAL A O 1
ATOM 713 N N . ARG A 1 96 ? -1.919 -10.559 -1.412 1.00 65.75 96 ARG A N 1
ATOM 714 C CA . ARG A 1 96 ? -2.473 -9.551 -0.518 1.00 65.75 96 ARG A CA 1
ATOM 715 C C . ARG A 1 96 ? -3.381 -10.331 0.404 1.00 65.75 96 ARG A C 1
ATOM 717 O O . ARG A 1 96 ? -4.320 -10.968 -0.070 1.00 65.75 96 ARG A O 1
ATOM 724 N N . ARG A 1 97 ? -3.046 -10.339 1.696 1.00 75.81 97 ARG A N 1
ATOM 725 C CA . ARG A 1 97 ? -3.860 -11.037 2.684 1.00 75.81 97 ARG A CA 1
ATOM 726 C C . ARG A 1 97 ? -5.300 -10.540 2.502 1.00 75.81 97 ARG A C 1
ATOM 728 O O . ARG A 1 97 ? -5.485 -9.322 2.404 1.00 75.81 97 ARG A O 1
ATOM 735 N N . PRO A 1 98 ? -6.279 -11.448 2.368 1.00 86.81 98 PRO A N 1
ATOM 736 C CA . PRO A 1 98 ? -7.657 -11.048 2.157 1.00 86.81 98 PRO A CA 1
ATOM 737 C C . PRO A 1 98 ? -8.126 -10.181 3.324 1.00 86.81 98 PRO A C 1
ATOM 739 O O . PRO A 1 98 ? -7.617 -10.292 4.445 1.00 86.81 98 PRO A O 1
ATOM 742 N N . ASN A 1 99 ? -9.097 -9.311 3.049 1.00 91.56 99 ASN A N 1
ATOM 743 C CA . ASN A 1 99 ? -9.736 -8.553 4.112 1.00 91.56 99 ASN A CA 1
ATOM 744 C C . ASN A 1 99 ? -10.382 -9.522 5.110 1.00 91.56 99 ASN A C 1
ATOM 746 O O . ASN A 1 99 ? -10.923 -10.560 4.736 1.00 91.56 99 ASN A O 1
ATOM 750 N N . GLN A 1 100 ? -10.307 -9.167 6.384 1.00 92.94 100 GLN A N 1
ATOM 751 C CA . GLN A 1 100 ? -10.803 -9.954 7.498 1.00 92.94 100 GLN A CA 1
ATOM 752 C C . GLN A 1 100 ? -12.209 -9.470 7.849 1.00 92.94 100 GLN A C 1
ATOM 754 O O . GLN A 1 100 ? -12.393 -8.319 8.255 1.00 92.94 100 GLN A O 1
ATOM 759 N N . ASP A 1 101 ? -13.200 -10.338 7.695 1.00 92.06 101 ASP A N 1
ATOM 760 C CA . ASP A 1 101 ? -14.552 -10.062 8.166 1.00 92.06 101 ASP A CA 1
ATOM 761 C C . ASP A 1 101 ? -14.684 -10.381 9.656 1.00 92.06 101 ASP A C 1
ATOM 763 O O . ASP A 1 101 ? -14.074 -11.315 10.177 1.00 92.06 101 ASP A O 1
ATOM 767 N N . VAL A 1 102 ? -15.480 -9.572 10.356 1.00 91.56 102 VAL A N 1
ATOM 768 C CA . VAL A 1 102 ? -15.660 -9.658 11.809 1.00 91.56 102 VAL A CA 1
ATOM 769 C C . VAL A 1 102 ? -17.148 -9.660 12.104 1.00 91.56 102 VAL A C 1
ATOM 771 O O . VAL A 1 102 ? -17.824 -8.657 11.890 1.00 91.56 102 VAL A O 1
ATOM 774 N N . LEU A 1 103 ? -17.654 -10.789 12.602 1.00 91.00 103 LEU A N 1
ATOM 775 C CA . LEU A 1 103 ? -19.053 -10.915 13.023 1.00 91.00 103 LEU A CA 1
ATOM 776 C C . LEU A 1 103 ? -19.288 -10.308 14.407 1.00 91.00 103 LEU A C 1
ATOM 778 O O . LEU A 1 103 ? -20.326 -9.703 14.653 1.00 91.00 103 LEU A O 1
ATOM 782 N N . THR A 1 104 ? -18.327 -10.477 15.315 1.00 92.44 104 THR A N 1
ATOM 783 C CA . THR A 1 104 ? -18.367 -9.897 16.657 1.00 92.44 104 THR A CA 1
ATOM 784 C C . THR A 1 104 ? -16.960 -9.570 17.136 1.00 92.44 104 THR A C 1
ATOM 786 O O . THR A 1 104 ? -16.032 -10.361 16.967 1.00 92.44 104 THR A O 1
ATOM 789 N N . PHE A 1 105 ? -16.805 -8.390 17.735 1.00 95.00 105 PHE A N 1
ATOM 790 C CA . PHE A 1 105 ? -15.548 -7.944 18.339 1.00 95.00 105 PHE A CA 1
ATOM 791 C C . PHE A 1 105 ? -15.599 -7.922 19.878 1.00 95.00 105 PHE A C 1
ATOM 793 O O . PHE A 1 105 ? -14.572 -7.772 20.535 1.00 95.00 105 PHE A O 1
ATOM 800 N N . ALA A 1 106 ? -16.785 -8.102 20.471 1.00 95.12 106 ALA A N 1
ATOM 801 C CA . ALA A 1 106 ? -17.010 -7.878 21.900 1.00 95.12 106 ALA A CA 1
ATOM 802 C C . ALA A 1 106 ? -16.163 -8.793 22.796 1.00 95.12 106 ALA A C 1
ATOM 804 O O . ALA A 1 106 ? -15.587 -8.327 23.773 1.00 95.12 106 ALA A O 1
ATOM 805 N N . GLY A 1 107 ? -16.015 -10.067 22.420 1.00 95.44 107 GLY A N 1
ATOM 806 C CA . GLY A 1 107 ? -15.235 -11.045 23.189 1.00 95.44 107 GLY A CA 1
ATOM 807 C C . GLY A 1 107 ? -13.723 -10.796 23.206 1.00 95.44 107 GLY A C 1
ATOM 808 O O . GLY A 1 107 ? -13.012 -11.443 23.967 1.00 95.44 107 GLY A O 1
ATOM 809 N N . PHE A 1 108 ? -13.217 -9.869 22.387 1.00 96.25 108 PHE A N 1
ATOM 810 C CA . PHE A 1 108 ? -11.791 -9.547 22.332 1.00 96.25 108 PHE A CA 1
ATOM 811 C C . PHE A 1 108 ? -11.410 -8.344 23.200 1.00 96.25 108 PHE A C 1
ATOM 813 O O . PHE A 1 108 ? -10.219 -8.109 23.415 1.00 96.25 108 PHE A O 1
ATOM 820 N N . LEU A 1 109 ? -12.379 -7.579 23.709 1.00 96.56 109 LEU A N 1
ATOM 821 C CA . LEU A 1 109 ? -12.104 -6.464 24.611 1.00 96.56 109 LEU A CA 1
ATOM 822 C C . LEU A 1 109 ? -11.718 -6.989 26.000 1.00 96.56 109 LEU A C 1
ATOM 824 O O . LEU A 1 109 ? -12.434 -7.775 26.612 1.00 96.56 109 LEU A O 1
ATOM 828 N N . SER A 1 110 ? -10.572 -6.544 26.508 1.00 96.94 110 SER A N 1
ATOM 829 C CA . SER A 1 110 ? -10.156 -6.795 27.892 1.00 96.94 110 SER A CA 1
ATOM 830 C C . SER A 1 110 ? -10.722 -5.746 28.846 1.00 96.94 110 SER A C 1
ATOM 832 O O . SER A 1 110 ? -11.090 -4.655 28.414 1.00 96.94 110 SER A O 1
ATOM 834 N N . ALA A 1 111 ? -10.683 -6.022 30.153 1.00 96.94 111 ALA A N 1
ATOM 835 C CA . ALA A 1 111 ? -11.064 -5.057 31.189 1.00 96.94 111 ALA A CA 1
ATOM 836 C C . ALA A 1 111 ? -10.361 -3.697 31.017 1.00 96.94 111 ALA A C 1
ATOM 838 O O . ALA A 1 111 ? -11.015 -2.661 31.035 1.00 96.94 111 ALA A O 1
ATOM 839 N N . LYS A 1 112 ? -9.058 -3.703 30.704 1.00 96.56 112 LYS A N 1
ATOM 840 C CA . LYS A 1 112 ? -8.291 -2.478 30.436 1.00 96.56 112 LYS A CA 1
ATOM 841 C C . LYS A 1 112 ? -8.795 -1.708 29.212 1.00 96.56 112 LYS A C 1
ATOM 843 O O . LYS A 1 112 ? -8.785 -0.482 29.209 1.00 96.56 112 LYS A O 1
ATOM 848 N N . ASP A 1 113 ? -9.218 -2.410 28.158 1.00 97.31 113 ASP A N 1
ATOM 849 C CA . ASP A 1 113 ? -9.806 -1.743 26.992 1.00 97.31 113 ASP A CA 1
ATOM 850 C C . ASP A 1 113 ? -11.113 -1.048 27.395 1.00 97.31 113 ASP A C 1
ATOM 852 O O . ASP A 1 113 ? -11.325 0.109 27.044 1.00 97.31 113 ASP A O 1
ATOM 856 N N . MET A 1 1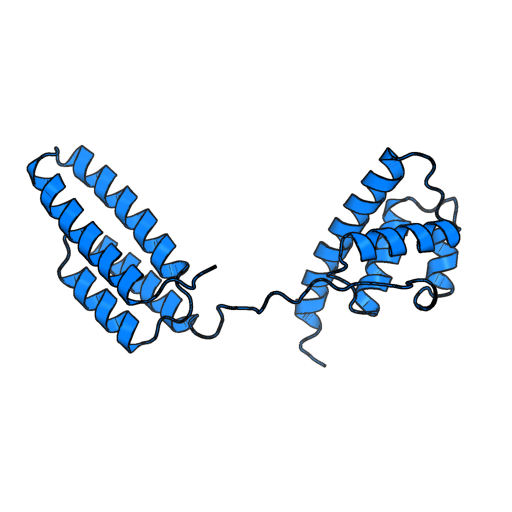14 ? -11.951 -1.723 28.189 1.00 97.19 114 MET A N 1
ATOM 857 C CA . MET A 1 114 ? -13.212 -1.169 28.690 1.00 97.19 114 MET A CA 1
ATOM 858 C C . MET A 1 114 ? -12.992 0.044 29.601 1.00 97.19 114 MET A C 1
ATOM 860 O O . MET A 1 114 ? -13.726 1.023 29.489 1.00 97.19 114 MET A O 1
ATOM 864 N N . GLU A 1 115 ? -11.980 0.013 30.470 1.00 97.19 115 GLU A N 1
ATOM 865 C CA . GLU A 1 115 ? -11.606 1.141 31.335 1.00 97.19 115 GLU A CA 1
ATOM 866 C C . GLU A 1 115 ? -11.247 2.381 30.509 1.00 97.19 115 GLU A C 1
ATOM 868 O O . GLU A 1 115 ? -11.825 3.447 30.712 1.00 97.19 115 GLU A O 1
ATOM 873 N N . VAL A 1 116 ? -10.363 2.235 29.516 1.00 97.62 116 VAL A N 1
ATOM 874 C CA . VAL A 1 116 ? -9.942 3.350 28.648 1.00 97.62 116 VAL A CA 1
ATOM 875 C C . VAL A 1 116 ? -11.104 3.875 27.801 1.00 97.62 116 VAL A C 1
ATOM 877 O O . VAL A 1 116 ? -11.211 5.080 27.570 1.00 97.62 116 VAL A O 1
ATOM 880 N N . LEU A 1 117 ? -11.991 2.995 27.326 1.00 96.50 117 LEU A N 1
ATOM 881 C CA . LEU A 1 117 ? -13.159 3.406 26.543 1.00 96.50 117 LEU A CA 1
ATOM 882 C C . LEU A 1 117 ? -14.177 4.184 27.389 1.00 96.50 117 LEU A C 1
ATOM 884 O O . LEU A 1 117 ? -14.721 5.175 26.892 1.00 96.50 117 LEU A O 1
ATOM 888 N N . ASN A 1 118 ? -14.381 3.795 28.651 1.00 96.06 118 ASN A N 1
ATOM 889 C CA . ASN A 1 118 ? -15.286 4.473 29.589 1.00 96.06 118 ASN A CA 1
ATOM 890 C C . ASN A 1 118 ? -14.694 5.736 30.227 1.00 96.06 118 ASN A C 1
ATOM 892 O O . ASN A 1 118 ? -15.447 6.588 30.702 1.00 96.06 118 ASN A O 1
ATOM 896 N N . ASP A 1 119 ? -13.371 5.891 30.227 1.00 96.69 119 ASP A N 1
ATOM 897 C CA . ASP A 1 119 ? -12.717 7.070 30.784 1.00 96.69 119 ASP A CA 1
ATOM 898 C C . ASP A 1 119 ? -13.117 8.339 30.011 1.00 96.69 119 ASP A C 1
ATOM 900 O O . ASP A 1 119 ? -12.852 8.489 28.815 1.00 96.69 119 ASP A O 1
ATOM 904 N N . LYS A 1 120 ? -13.782 9.272 30.697 1.00 95.19 120 LYS A N 1
ATOM 905 C CA . LYS A 1 120 ? -14.230 10.549 30.120 1.00 95.19 120 LYS A CA 1
ATOM 906 C C . LYS A 1 120 ? -13.082 11.538 29.916 1.00 95.19 120 LYS A C 1
ATOM 908 O O . LYS A 1 120 ? -13.222 12.451 29.110 1.00 95.19 120 LYS A O 1
ATOM 913 N N . SER A 1 121 ? -11.977 11.369 30.639 1.00 96.38 121 SER A N 1
ATOM 914 C CA . SER A 1 121 ? -10.790 12.217 30.522 1.00 96.38 121 SER A CA 1
ATOM 915 C C . SER A 1 121 ? -9.893 11.811 29.347 1.00 96.38 121 SER A C 1
ATOM 917 O O . SER A 1 121 ? -9.158 12.640 28.809 1.00 96.38 121 SER A O 1
ATOM 919 N N . ALA A 1 122 ? -9.990 10.556 28.897 1.00 95.94 122 ALA A N 1
ATOM 920 C CA . ALA A 1 122 ? -9.226 10.051 27.768 1.00 95.94 122 ALA A CA 1
ATOM 921 C C . ALA A 1 122 ? -9.701 10.658 26.437 1.00 95.94 122 ALA A C 1
ATOM 923 O O . ALA A 1 122 ? -10.883 10.616 26.083 1.00 95.94 122 ALA A O 1
ATOM 924 N N . SER A 1 123 ? -8.753 11.170 25.647 1.00 96.00 123 SER A N 1
ATOM 925 C CA . SER A 1 123 ? -9.042 11.708 24.315 1.00 96.00 123 SER A CA 1
ATOM 926 C C . SER A 1 123 ? -9.471 10.611 23.332 1.00 96.00 123 SER A C 1
ATOM 928 O O . SER A 1 123 ? -9.086 9.445 23.460 1.00 96.00 123 SER A O 1
ATOM 930 N N . LEU A 1 124 ? -10.208 10.987 22.279 1.00 95.31 124 LEU A N 1
ATOM 931 C CA . LEU A 1 124 ? -10.598 10.056 21.208 1.00 95.31 124 LEU A CA 1
ATOM 932 C C . LEU A 1 124 ? -9.393 9.355 20.568 1.00 95.31 124 LEU A C 1
ATOM 934 O O . LEU A 1 124 ? -9.494 8.189 20.196 1.00 95.31 124 LEU A O 1
ATOM 938 N N . HIS A 1 125 ? -8.248 10.038 20.474 1.00 96.38 125 HIS A N 1
ATOM 939 C CA . HIS A 1 125 ? -7.021 9.447 19.950 1.00 96.38 125 HIS A CA 1
ATOM 940 C C . HIS A 1 125 ? -6.481 8.342 20.867 1.00 96.38 125 HIS A C 1
ATOM 942 O O . HIS A 1 125 ? -6.109 7.281 20.376 1.00 96.38 125 HIS A O 1
ATOM 948 N N . VAL A 1 126 ? -6.467 8.553 22.189 1.00 97.69 126 VAL A N 1
ATOM 949 C CA . VAL A 1 126 ? -6.043 7.529 23.165 1.00 97.69 126 VAL A CA 1
ATOM 950 C C . VAL A 1 126 ? -6.965 6.312 23.095 1.00 97.69 126 VAL A C 1
ATOM 952 O O . VAL A 1 126 ? -6.493 5.178 23.036 1.00 97.69 126 VAL A O 1
ATOM 955 N N . LYS A 1 127 ? -8.278 6.541 22.999 1.00 97.94 127 LYS A N 1
ATOM 956 C CA . LYS A 1 127 ? -9.265 5.467 22.826 1.00 97.94 127 LYS A CA 1
ATOM 957 C C . LYS A 1 127 ? -9.055 4.706 21.515 1.00 97.94 127 LYS A C 1
ATOM 959 O O . LYS A 1 127 ? -9.038 3.477 21.515 1.00 97.94 127 LYS A O 1
ATOM 964 N N . ALA A 1 128 ? -8.835 5.412 20.405 1.00 97.88 128 ALA A N 1
ATOM 965 C CA . ALA A 1 128 ? -8.538 4.797 19.112 1.00 97.88 128 ALA A CA 1
ATOM 966 C C . ALA A 1 128 ? -7.225 3.996 19.139 1.00 97.88 128 ALA A C 1
ATOM 968 O O . ALA A 1 128 ? -7.165 2.914 18.558 1.00 97.88 128 ALA A O 1
ATOM 969 N N . ASP A 1 129 ? -6.193 4.482 19.833 1.00 97.81 129 ASP A N 1
ATOM 970 C CA . ASP A 1 129 ? -4.916 3.779 19.989 1.00 97.81 129 ASP A CA 1
ATOM 971 C C . ASP A 1 129 ? -5.055 2.494 20.808 1.00 97.81 129 ASP A C 1
ATOM 973 O O . ASP A 1 129 ? -4.481 1.464 20.438 1.00 97.81 129 ASP A O 1
ATOM 977 N N . GLN A 1 130 ? -5.868 2.519 21.865 1.00 98.06 130 GLN A N 1
ATOM 978 C CA . GLN A 1 130 ? -6.173 1.333 22.662 1.00 98.06 130 GLN A CA 1
ATOM 979 C C . GLN A 1 130 ? -6.883 0.269 21.813 1.00 98.06 130 GLN A C 1
ATOM 981 O O . GLN A 1 130 ? -6.447 -0.884 21.775 1.00 98.06 130 GLN A O 1
ATOM 986 N N . VAL A 1 131 ? -7.909 0.663 21.050 1.00 97.50 131 VAL A N 1
ATOM 987 C CA . VAL A 1 131 ? -8.619 -0.241 20.127 1.00 97.50 131 VAL A CA 1
ATOM 988 C C . VAL A 1 131 ? -7.676 -0.758 19.041 1.00 97.50 131 VAL A C 1
ATOM 990 O O . VAL A 1 131 ? -7.635 -1.962 18.794 1.00 97.50 131 VAL A O 1
ATOM 993 N N . ALA A 1 132 ? -6.861 0.107 18.431 1.00 97.69 132 ALA A N 1
ATOM 994 C CA . ALA A 1 132 ? -5.861 -0.298 17.444 1.00 97.69 132 ALA A CA 1
ATOM 995 C C . ALA A 1 132 ? -4.888 -1.327 18.031 1.00 97.69 132 ALA A C 1
ATOM 997 O O . ALA A 1 132 ? -4.604 -2.341 17.404 1.00 97.69 132 ALA A O 1
ATOM 998 N N . THR A 1 133 ? -4.411 -1.104 19.255 1.00 96.69 133 THR A N 1
ATOM 999 C CA . THR A 1 133 ? -3.518 -2.031 19.959 1.00 96.69 133 THR A CA 1
ATOM 1000 C C . THR A 1 133 ? -4.187 -3.384 20.178 1.00 96.69 133 THR A C 1
ATOM 1002 O O . THR A 1 133 ? -3.551 -4.418 19.956 1.00 96.69 133 THR A O 1
ATOM 1005 N N . ARG A 1 134 ? -5.474 -3.405 20.549 1.00 96.81 134 ARG A N 1
ATOM 1006 C CA . ARG A 1 134 ? -6.234 -4.653 20.661 1.00 96.81 134 ARG A CA 1
ATOM 1007 C C . ARG A 1 134 ? -6.342 -5.373 19.320 1.00 96.81 134 ARG A C 1
ATOM 1009 O O . ARG A 1 134 ? -6.051 -6.564 19.271 1.00 96.81 134 ARG A O 1
ATOM 1016 N N . LEU A 1 135 ? -6.685 -4.654 18.251 1.00 96.62 135 LEU A N 1
ATOM 1017 C CA . LEU A 1 135 ? -6.781 -5.194 16.892 1.00 96.62 135 LEU A CA 1
ATOM 1018 C C . LEU A 1 135 ? -5.468 -5.843 16.437 1.00 96.62 135 LEU A C 1
ATOM 1020 O O . LEU A 1 135 ? -5.488 -6.964 15.940 1.00 96.62 135 LEU A O 1
ATOM 1024 N N . ILE A 1 136 ? -4.320 -5.202 16.680 1.00 95.50 136 ILE A N 1
ATOM 1025 C CA . ILE A 1 136 ? -3.008 -5.793 16.364 1.00 95.50 136 ILE A CA 1
ATOM 1026 C C . ILE A 1 136 ? -2.770 -7.086 17.153 1.00 95.50 136 ILE A C 1
ATOM 1028 O O . ILE A 1 136 ? -2.335 -8.078 16.574 1.00 95.50 136 ILE A O 1
ATOM 1032 N N . ARG A 1 137 ? -3.084 -7.104 18.455 1.00 94.19 137 ARG A N 1
ATOM 1033 C CA . ARG A 1 137 ? -2.873 -8.281 19.320 1.00 94.19 137 ARG A CA 1
ATOM 1034 C C . ARG A 1 137 ? -3.696 -9.496 18.903 1.00 94.19 137 ARG A C 1
ATOM 1036 O O . ARG A 1 137 ? -3.222 -10.613 19.062 1.00 94.19 137 ARG A O 1
ATOM 1043 N N . VAL A 1 138 ? -4.898 -9.283 18.371 1.00 94.12 138 VAL A N 1
ATOM 1044 C CA . VAL A 1 138 ? -5.758 -10.360 17.843 1.00 94.12 138 VAL A CA 1
ATOM 1045 C C . VAL A 1 138 ? -5.547 -10.603 16.345 1.00 94.12 138 VAL A C 1
ATOM 1047 O O . VAL A 1 138 ? -6.340 -11.287 15.709 1.00 94.12 138 VAL A O 1
ATOM 1050 N N . GLN A 1 139 ? -4.480 -10.034 15.777 1.00 93.44 139 GLN A N 1
ATOM 1051 C CA . GLN A 1 139 ? -4.108 -10.141 14.367 1.00 93.44 139 GLN A CA 1
ATOM 1052 C C . GLN A 1 139 ? -5.181 -9.656 13.378 1.00 93.44 139 GLN A C 1
ATOM 1054 O O . GLN A 1 139 ? -5.253 -10.121 12.242 1.00 93.44 139 GLN A O 1
ATOM 1059 N N . LEU A 1 140 ? -5.997 -8.687 13.791 1.00 93.94 140 LEU A N 1
ATOM 1060 C CA . LEU A 1 140 ? -7.098 -8.114 13.021 1.00 93.94 140 LEU A CA 1
ATOM 1061 C C . LEU A 1 140 ? -6.729 -6.728 12.472 1.00 93.94 140 LEU A C 1
ATOM 1063 O O . LEU A 1 140 ? -7.295 -5.707 12.859 1.00 93.94 140 LEU A O 1
ATOM 1067 N N . TRP A 1 141 ? -5.733 -6.665 11.590 1.00 92.69 141 TRP A N 1
ATOM 1068 C CA . TRP A 1 141 ? -5.240 -5.397 11.030 1.00 92.69 141 TRP A CA 1
ATOM 1069 C C . TRP A 1 141 ? -5.653 -5.134 9.578 1.00 92.69 141 TRP A C 1
ATOM 1071 O O . TRP A 1 141 ? -5.352 -4.062 9.052 1.00 92.69 141 TRP A O 1
ATOM 1081 N N . LEU A 1 142 ? -6.357 -6.074 8.939 1.00 92.50 142 LEU A N 1
ATOM 1082 C CA . LEU A 1 142 ? -6.945 -5.931 7.601 1.00 92.50 142 LEU A CA 1
ATOM 1083 C C . LEU A 1 142 ? -8.466 -6.087 7.648 1.00 92.50 142 LEU A C 1
ATOM 1085 O O . LEU A 1 142 ? -9.047 -6.736 6.785 1.00 92.50 142 LEU A O 1
ATOM 1089 N N . ALA A 1 143 ? -9.117 -5.522 8.664 1.00 94.19 143 ALA A N 1
ATOM 1090 C CA . ALA A 1 143 ? -10.569 -5.594 8.771 1.00 94.19 143 ALA A CA 1
ATOM 1091 C C . ALA A 1 143 ? -11.252 -5.008 7.519 1.00 94.19 143 ALA A C 1
ATOM 1093 O O . ALA A 1 143 ? -10.850 -3.957 7.010 1.00 94.19 143 ALA A O 1
ATOM 1094 N N . SER A 1 144 ? -12.290 -5.683 7.024 1.00 95.56 144 SER A N 1
ATOM 1095 C CA . SER A 1 144 ? -13.149 -5.153 5.962 1.00 95.56 144 SER A CA 1
ATOM 1096 C C . SER A 1 144 ? -13.916 -3.914 6.444 1.00 95.56 144 SER A C 1
ATOM 1098 O O . SER A 1 144 ? -13.981 -3.632 7.642 1.00 95.56 144 SER A O 1
ATOM 1100 N N . GLU A 1 145 ? -14.542 -3.162 5.534 1.00 94.19 145 GLU A N 1
ATOM 1101 C CA . GLU A 1 145 ? -15.408 -2.036 5.927 1.00 94.19 145 GLU A CA 1
ATOM 1102 C C . GLU A 1 145 ? -16.550 -2.490 6.849 1.00 94.19 145 GLU A C 1
ATOM 1104 O O . GLU A 1 145 ? -16.883 -1.811 7.823 1.00 94.19 145 GLU A O 1
ATOM 1109 N N . GLN A 1 146 ? -17.093 -3.684 6.597 1.00 94.25 146 GLN A N 1
ATOM 1110 C CA . GLN A 1 146 ? -18.103 -4.288 7.457 1.00 94.25 146 GLN A CA 1
ATOM 1111 C C . GLN A 1 146 ? -17.518 -4.674 8.824 1.00 94.25 146 GLN A C 1
ATOM 1113 O O . GLN A 1 146 ? -18.148 -4.417 9.850 1.00 94.25 146 GLN A O 1
ATOM 1118 N N . GLY A 1 147 ? -16.294 -5.210 8.859 1.00 95.62 147 GLY A N 1
ATOM 1119 C CA . GLY A 1 147 ? -15.586 -5.496 10.106 1.00 95.62 147 GLY A CA 1
ATOM 1120 C C . GLY A 1 147 ? -15.337 -4.235 10.936 1.00 95.62 147 GLY A C 1
ATOM 1121 O O . GLY A 1 147 ? -15.618 -4.215 12.133 1.00 95.62 147 GLY A O 1
ATOM 1122 N N . TYR A 1 148 ? -14.899 -3.142 10.307 1.00 96.75 148 TYR A N 1
ATOM 1123 C CA . TYR A 1 148 ? -14.735 -1.849 10.977 1.00 96.75 148 TYR A CA 1
ATOM 1124 C C . TYR A 1 148 ? -16.049 -1.292 11.526 1.00 96.75 148 TYR A C 1
ATOM 1126 O O . TYR A 1 148 ? -16.062 -0.749 12.631 1.00 96.75 148 TYR A O 1
ATOM 1134 N N . LYS A 1 149 ? -17.155 -1.441 10.793 1.00 95.06 149 LYS A N 1
ATOM 1135 C CA . LYS A 1 149 ? -18.486 -1.046 11.268 1.00 95.06 149 LYS A CA 1
ATOM 1136 C C . LYS A 1 149 ? -18.870 -1.796 12.545 1.00 95.06 149 LYS A C 1
ATOM 1138 O O . LYS A 1 149 ? -19.337 -1.164 13.494 1.00 95.06 149 LYS A O 1
ATOM 1143 N N . GLU A 1 150 ? -18.644 -3.108 12.593 1.00 96.62 150 GLU A N 1
ATOM 1144 C CA . GLU A 1 150 ? -18.935 -3.904 13.791 1.00 96.62 150 GLU A CA 1
ATOM 1145 C C . GLU A 1 150 ? -17.999 -3.545 14.952 1.00 96.62 150 GLU A C 1
ATOM 1147 O O . GLU A 1 150 ? -18.462 -3.379 16.079 1.00 96.62 150 GLU A O 1
ATOM 1152 N N . ILE A 1 151 ? -16.707 -3.321 14.685 1.00 97.12 151 ILE A N 1
ATOM 1153 C CA . ILE A 1 151 ? -15.752 -2.842 15.697 1.00 97.12 151 ILE A CA 1
ATOM 1154 C C . ILE A 1 151 ? -16.245 -1.529 16.314 1.00 97.12 151 ILE A C 1
ATOM 1156 O O . ILE A 1 151 ? -16.319 -1.435 17.537 1.00 97.12 151 ILE A O 1
ATOM 1160 N N . VAL A 1 152 ? -16.623 -0.537 15.495 1.00 96.50 152 VAL A N 1
ATOM 1161 C CA . VAL A 1 152 ? -17.118 0.770 15.972 1.00 96.50 152 VAL A CA 1
ATOM 1162 C C . VAL A 1 152 ? -18.382 0.608 16.821 1.00 96.50 152 VAL A C 1
ATOM 1164 O O . VAL A 1 152 ? -18.484 1.195 17.896 1.00 96.50 152 VAL A O 1
ATOM 1167 N N . LYS A 1 153 ? -19.327 -0.228 16.385 1.00 96.12 153 LYS A N 1
ATOM 1168 C CA . LYS A 1 153 ? -20.552 -0.527 17.140 1.00 96.12 153 LYS A CA 1
ATOM 1169 C C . LYS A 1 153 ? -20.245 -1.135 18.511 1.00 96.12 153 LYS A C 1
ATOM 1171 O O . LYS A 1 153 ? -20.816 -0.700 19.509 1.00 96.12 153 LYS A O 1
ATOM 1176 N N . VAL A 1 154 ? -19.330 -2.101 18.571 1.00 96.75 154 VAL A N 1
ATOM 1177 C CA . VAL A 1 154 ? -18.921 -2.752 19.823 1.00 96.75 154 VAL A CA 1
ATOM 1178 C C . VAL A 1 154 ? -18.217 -1.770 20.759 1.00 96.75 154 VAL A C 1
ATOM 1180 O O . VAL A 1 154 ? -18.546 -1.729 21.940 1.00 96.75 154 VAL A O 1
ATOM 1183 N N . VAL A 1 155 ? -17.288 -0.943 20.265 1.00 96.75 155 VAL A N 1
ATOM 1184 C CA . VAL A 1 155 ? -16.587 0.022 21.136 1.00 96.75 155 VAL A CA 1
ATOM 1185 C C . VAL A 1 155 ? -17.517 1.127 21.640 1.00 96.75 155 VAL A C 1
ATOM 1187 O O . VAL A 1 155 ? -17.341 1.597 22.761 1.00 96.75 155 VAL A O 1
ATOM 1190 N N . MET A 1 156 ? -18.542 1.502 20.864 1.00 96.50 156 MET A N 1
ATOM 1191 C CA . MET A 1 156 ? -19.605 2.396 21.333 1.00 96.50 156 MET A CA 1
ATOM 1192 C C . MET A 1 156 ? -20.425 1.754 22.453 1.00 96.50 156 MET A C 1
ATOM 1194 O O . MET A 1 156 ? -20.640 2.382 23.487 1.00 96.50 156 MET A O 1
ATOM 1198 N N . ALA A 1 157 ? -20.820 0.488 22.289 1.00 95.31 157 ALA A N 1
ATOM 1199 C CA . ALA A 1 157 ? -21.498 -0.271 23.341 1.00 95.31 157 ALA A CA 1
ATOM 1200 C C . ALA A 1 157 ? -20.625 -0.448 24.599 1.00 95.31 157 ALA A C 1
ATOM 1202 O O . ALA A 1 157 ? -21.148 -0.562 25.703 1.00 95.31 157 ALA A O 1
ATOM 1203 N N . ALA A 1 158 ? -19.300 -0.427 24.441 1.00 94.31 158 ALA A N 1
ATOM 1204 C CA . ALA A 1 158 ? -18.330 -0.533 25.524 1.00 94.31 158 ALA A CA 1
ATOM 1205 C C . ALA A 1 158 ? -18.066 0.774 26.295 1.00 94.31 158 ALA A C 1
ATOM 1207 O O . ALA A 1 158 ? -17.322 0.735 27.275 1.00 94.31 158 ALA A O 1
ATOM 1208 N N . GLY A 1 159 ? -18.639 1.910 25.877 1.00 93.31 159 GLY A N 1
ATOM 1209 C CA . GLY A 1 159 ? -18.495 3.198 26.571 1.00 93.31 159 GLY A CA 1
ATOM 1210 C C . GLY A 1 159 ? -17.977 4.353 25.714 1.00 93.31 159 GLY A C 1
ATOM 1211 O O . GLY A 1 159 ? -17.927 5.490 26.184 1.00 93.31 159 GLY A O 1
ATOM 1212 N N . LEU A 1 160 ? -17.606 4.107 24.451 1.00 95.06 160 LEU A N 1
ATOM 1213 C CA . LEU A 1 160 ? -17.182 5.175 23.549 1.00 95.06 160 LEU A CA 1
ATOM 1214 C C . LEU A 1 160 ? -18.383 6.020 23.101 1.00 95.06 160 LEU A C 1
ATOM 1216 O O . LEU A 1 160 ? -19.221 5.590 22.310 1.00 95.06 160 LEU A O 1
ATOM 1220 N N . THR A 1 161 ? -18.433 7.268 23.548 1.00 94.00 161 THR A N 1
ATOM 1221 C CA . THR A 1 161 ? -19.474 8.219 23.153 1.00 94.00 161 THR A CA 1
ATOM 1222 C C . THR A 1 161 ? -19.115 8.901 21.834 1.00 94.00 161 THR A C 1
ATOM 1224 O O . THR A 1 161 ? -18.237 9.760 21.801 1.00 94.00 161 THR A O 1
ATOM 1227 N N . LEU A 1 162 ? -19.801 8.523 20.753 1.00 94.06 162 LEU A N 1
ATOM 1228 C CA . LEU A 1 162 ? -19.740 9.188 19.445 1.00 94.06 162 LEU A CA 1
ATOM 1229 C C . LEU A 1 162 ? -21.157 9.607 19.054 1.00 94.06 162 LEU A C 1
ATOM 1231 O O . LEU A 1 162 ? -22.004 8.754 18.766 1.00 94.06 162 LEU A O 1
ATOM 1235 N N . THR A 1 163 ? -21.422 10.907 19.080 1.00 92.25 163 THR A N 1
ATOM 1236 C CA . THR A 1 163 ? -22.770 11.465 18.927 1.00 92.25 163 THR A CA 1
ATOM 1237 C C . THR A 1 163 ? -23.091 11.775 17.473 1.00 92.25 163 THR A C 1
ATOM 1239 O O . THR A 1 163 ? -24.172 11.427 16.994 1.00 92.25 163 THR A O 1
ATOM 1242 N N . SER A 1 164 ? -22.137 12.347 16.737 1.00 94.75 164 SER A N 1
ATOM 1243 C CA . SER A 1 164 ? -22.336 12.768 15.350 1.00 94.75 164 SER A CA 1
ATOM 1244 C C . SER A 1 164 ? -21.794 11.756 14.335 1.00 94.75 164 SER A C 1
ATOM 1246 O O . SER A 1 164 ? -20.968 10.889 14.642 1.00 94.75 164 SER A O 1
ATOM 1248 N N . ALA A 1 165 ? -22.272 11.851 13.092 1.00 93.50 165 ALA A N 1
ATOM 1249 C CA . ALA A 1 165 ? -21.726 11.071 11.982 1.00 93.50 165 ALA A CA 1
ATOM 1250 C C . ALA A 1 165 ? -20.259 11.444 11.702 1.00 93.50 165 ALA A C 1
ATOM 1252 O O . ALA A 1 165 ? -19.439 10.556 11.461 1.00 93.50 165 ALA A O 1
ATOM 1253 N N . ASP A 1 166 ? -19.918 12.728 11.828 1.00 94.94 166 ASP A N 1
ATOM 1254 C CA . ASP A 1 166 ? -18.560 13.234 11.623 1.00 94.94 166 ASP A CA 1
ATOM 1255 C C . ASP A 1 166 ? -17.591 12.710 12.684 1.00 94.94 166 ASP A C 1
ATOM 1257 O O . ASP A 1 166 ? -16.482 12.292 12.357 1.00 94.94 166 ASP A O 1
ATOM 1261 N N . GLU A 1 167 ? -18.006 12.644 13.953 1.00 93.88 167 GLU A N 1
ATOM 1262 C CA . GLU A 1 167 ? -17.207 12.043 15.029 1.00 93.88 167 GLU A CA 1
ATOM 1263 C C . GLU A 1 167 ? -16.919 10.566 14.753 1.00 93.88 167 GLU A C 1
ATOM 1265 O O . GLU A 1 167 ? -15.778 10.120 14.892 1.00 93.88 167 GLU A O 1
ATOM 1270 N N . LYS A 1 168 ? -17.931 9.810 14.304 1.00 95.25 168 LYS A N 1
ATOM 1271 C CA . LYS A 1 168 ? -17.771 8.395 13.934 1.00 95.25 168 LYS A CA 1
ATOM 1272 C C . LYS A 1 168 ? -16.802 8.225 12.773 1.00 95.25 168 LYS A C 1
ATOM 1274 O O . LYS A 1 168 ? -15.928 7.358 12.828 1.00 95.25 168 LYS A O 1
ATOM 1279 N N . TYR A 1 169 ? -16.927 9.060 11.747 1.00 94.94 169 TYR A N 1
ATOM 1280 C CA . TYR A 1 169 ? -16.044 9.034 10.588 1.00 94.94 169 TYR A CA 1
ATOM 1281 C C . TYR A 1 169 ? -14.599 9.399 10.959 1.00 94.94 169 TYR A C 1
ATOM 1283 O O . TYR A 1 169 ? -13.667 8.667 10.620 1.00 94.94 169 TYR A O 1
ATOM 1291 N N . ASN A 1 170 ? -14.401 10.467 11.734 1.00 95.62 170 ASN A N 1
ATOM 1292 C CA . ASN A 1 170 ? -13.082 10.906 12.192 1.00 95.62 170 ASN A CA 1
ATOM 1293 C C . ASN A 1 170 ? -12.412 9.875 13.110 1.00 95.62 170 ASN A C 1
ATOM 1295 O O . ASN A 1 170 ? -11.212 9.604 12.974 1.00 95.62 170 ASN A O 1
ATOM 1299 N N . PHE A 1 171 ? -13.179 9.248 14.007 1.00 96.88 171 PHE A N 1
ATOM 1300 C CA . PHE A 1 171 ? -12.696 8.141 14.831 1.00 96.88 171 PHE A CA 1
ATOM 1301 C C . PHE A 1 171 ? -12.256 6.959 13.962 1.00 96.88 171 PHE A C 1
ATOM 1303 O O . PHE A 1 171 ? -11.151 6.446 14.138 1.00 96.88 171 PHE A O 1
ATOM 1310 N N . LEU A 1 172 ? -13.070 6.568 12.976 1.00 96.88 172 LEU A N 1
ATOM 1311 C CA . LEU A 1 172 ? -12.752 5.477 12.056 1.00 96.88 172 LEU A CA 1
ATOM 1312 C C . LEU A 1 172 ? -11.475 5.750 11.248 1.00 96.88 172 LEU A C 1
ATOM 1314 O O . LEU A 1 172 ? -10.623 4.867 11.132 1.00 96.88 172 LEU A O 1
ATOM 1318 N N . LEU A 1 173 ? -11.311 6.961 10.710 1.00 96.81 173 LEU A N 1
ATOM 1319 C CA . LEU A 1 173 ? -10.097 7.354 9.987 1.00 96.81 173 LEU A CA 1
ATOM 1320 C C . LEU A 1 173 ? -8.859 7.283 10.881 1.00 96.81 173 LEU A C 1
ATOM 1322 O O . LEU A 1 173 ? -7.827 6.746 10.469 1.00 96.81 173 LEU A O 1
ATOM 1326 N N . THR A 1 174 ? -8.973 7.791 12.108 1.00 97.44 174 THR A N 1
ATOM 1327 C CA . THR A 1 174 ? -7.895 7.757 13.103 1.00 97.44 174 THR A CA 1
ATOM 1328 C C . THR A 1 174 ? -7.520 6.316 13.438 1.00 97.44 174 THR A C 1
ATOM 1330 O O . THR A 1 174 ? -6.347 5.948 13.362 1.00 97.44 174 THR A O 1
ATOM 1333 N N . LEU A 1 175 ? -8.514 5.465 13.699 1.00 97.62 175 LEU A N 1
ATOM 1334 C CA . LEU A 1 175 ? -8.327 4.044 13.973 1.00 97.62 175 LEU A CA 1
ATOM 1335 C C . LEU A 1 175 ? -7.631 3.324 12.807 1.00 97.62 175 LEU A C 1
ATOM 1337 O O . LEU A 1 175 ? -6.626 2.646 13.022 1.00 97.62 175 LEU A O 1
ATOM 1341 N N . LYS A 1 176 ? -8.100 3.510 11.564 1.00 96.88 176 LYS A N 1
ATOM 1342 C CA . LYS A 1 176 ? -7.477 2.930 10.357 1.00 96.88 176 LYS A CA 1
ATOM 1343 C C . LYS A 1 176 ? -6.015 3.365 10.210 1.00 96.88 176 LYS A C 1
ATOM 1345 O O . LYS A 1 176 ? -5.152 2.538 9.904 1.00 96.88 176 LYS A O 1
ATOM 1350 N N . LYS A 1 177 ? -5.712 4.644 10.465 1.00 96.94 177 LYS A N 1
ATOM 1351 C CA . LYS A 1 177 ? -4.337 5.177 10.448 1.00 96.94 177 LYS A CA 1
ATOM 1352 C C . LYS A 1 177 ? -3.453 4.496 11.494 1.00 96.94 177 LYS A C 1
ATOM 1354 O O . LYS A 1 177 ? -2.350 4.064 11.159 1.00 96.94 177 LYS A O 1
ATOM 1359 N N . LEU A 1 178 ? -3.939 4.368 12.728 1.00 97.38 178 LEU A N 1
ATOM 1360 C CA . LEU A 1 178 ? -3.196 3.760 13.835 1.00 97.38 178 LEU A CA 1
ATOM 1361 C C . LEU A 1 178 ? -2.951 2.265 13.606 1.00 97.38 178 LEU A C 1
ATOM 1363 O O . LEU A 1 178 ? -1.820 1.809 13.766 1.00 97.38 178 LEU A O 1
ATOM 1367 N N . VAL A 1 179 ? -3.954 1.517 13.137 1.00 96.50 179 VAL A N 1
ATOM 1368 C CA . VAL A 1 179 ? -3.808 0.095 12.773 1.00 96.50 179 VAL A CA 1
ATOM 1369 C C . VAL A 1 179 ? -2.781 -0.083 11.652 1.00 96.50 179 VAL A C 1
ATOM 1371 O O . VAL A 1 179 ? -1.890 -0.929 11.755 1.00 96.50 179 VAL A O 1
ATOM 1374 N N . ARG A 1 180 ? -2.828 0.748 10.601 1.00 94.31 180 ARG A N 1
ATOM 1375 C CA . ARG A 1 180 ? -1.833 0.713 9.514 1.00 94.31 180 ARG A CA 1
ATOM 1376 C C . ARG A 1 180 ? -0.423 1.043 10.010 1.00 94.31 180 ARG A C 1
ATOM 1378 O O . ARG A 1 180 ? 0.534 0.436 9.543 1.00 94.31 180 ARG A O 1
ATOM 1385 N N . SER A 1 181 ? -0.282 2.002 10.921 1.00 94.75 181 SER A N 1
ATOM 1386 C CA . SER A 1 181 ? 1.019 2.360 11.494 1.00 94.75 181 SER A CA 1
ATOM 1387 C C . SER A 1 181 ? 1.585 1.213 12.338 1.00 94.75 181 SER A C 1
ATOM 1389 O O . SER A 1 181 ? 2.686 0.731 12.078 1.00 94.75 181 SER A O 1
ATOM 1391 N N . LYS A 1 182 ? 0.794 0.692 13.285 1.00 94.44 182 LYS A N 1
ATOM 1392 C CA . LYS A 1 182 ? 1.232 -0.363 14.210 1.00 94.44 182 LYS A CA 1
ATOM 1393 C C . LYS A 1 182 ? 1.462 -1.713 13.528 1.00 94.44 182 LYS A C 1
ATOM 1395 O O . LYS A 1 182 ? 2.377 -2.426 13.926 1.00 94.44 182 LYS A O 1
ATOM 1400 N N . SER A 1 183 ? 0.682 -2.065 12.504 1.00 91.69 183 SER A N 1
ATOM 1401 C CA . SER A 1 183 ? 0.867 -3.327 11.762 1.00 91.69 183 SER A CA 1
ATOM 1402 C C . SER A 1 183 ? 2.212 -3.391 11.039 1.00 91.69 183 SER A C 1
ATOM 1404 O O . SER A 1 183 ? 2.846 -4.443 11.044 1.00 91.69 183 SER A O 1
ATOM 1406 N N . LYS A 1 184 ? 2.700 -2.264 10.500 1.00 87.75 184 LYS A N 1
ATOM 1407 C CA . LYS A 1 184 ? 4.052 -2.180 9.924 1.00 87.75 184 LYS A CA 1
ATOM 1408 C C . LYS A 1 184 ? 5.119 -2.458 10.977 1.00 87.75 184 LYS A C 1
ATOM 1410 O O . LYS A 1 184 ? 5.980 -3.303 10.756 1.00 87.75 184 LYS A O 1
ATOM 1415 N N . THR A 1 185 ? 5.028 -1.808 12.136 1.00 84.56 185 THR A N 1
ATOM 1416 C CA . THR A 1 185 ? 5.965 -2.049 13.240 1.00 84.56 185 THR A CA 1
ATOM 1417 C C . THR A 1 185 ? 5.919 -3.506 13.683 1.00 84.56 185 THR A C 1
ATOM 1419 O O . THR A 1 185 ? 6.959 -4.135 13.816 1.00 84.56 185 THR A O 1
ATOM 1422 N N . TRP A 1 186 ? 4.729 -4.085 13.843 1.00 80.00 186 TRP A N 1
ATOM 1423 C CA . TRP A 1 186 ? 4.586 -5.470 14.289 1.00 80.00 186 TRP A CA 1
ATOM 1424 C C . TRP A 1 186 ? 5.159 -6.477 13.284 1.00 80.00 186 TRP A C 1
ATOM 1426 O O . TRP A 1 186 ? 5.808 -7.433 13.689 1.00 80.00 186 TRP A O 1
ATOM 1436 N N . SER A 1 187 ? 5.019 -6.223 11.978 1.00 64.88 187 SER A N 1
ATOM 1437 C CA . SER A 1 187 ? 5.600 -7.081 10.935 1.00 64.88 187 SER A CA 1
ATOM 1438 C C . SER A 1 187 ? 7.133 -7.111 10.917 1.00 64.88 187 SER A C 1
ATOM 1440 O O . SER A 1 187 ? 7.703 -8.088 10.448 1.00 64.88 187 SER A O 1
ATOM 1442 N N . ILE A 1 188 ? 7.798 -6.083 11.456 1.00 61.09 188 ILE A N 1
ATOM 1443 C CA . ILE A 1 188 ? 9.267 -6.015 11.528 1.00 61.09 188 ILE A CA 1
ATOM 1444 C C . ILE A 1 188 ? 9.807 -6.885 12.675 1.00 61.09 188 ILE A C 1
ATOM 1446 O O . ILE A 1 188 ? 10.875 -7.470 12.546 1.00 61.09 188 ILE A O 1
ATOM 1450 N N . TRP A 1 189 ? 9.062 -7.006 13.779 1.00 54.94 189 TRP A N 1
ATOM 1451 C CA . TRP A 1 189 ? 9.506 -7.725 14.984 1.00 54.94 189 TRP A CA 1
ATOM 1452 C C . TRP A 1 189 ? 8.853 -9.105 15.162 1.00 54.94 189 TRP A C 1
ATOM 1454 O O . TRP A 1 189 ? 9.378 -9.947 15.882 1.00 54.94 189 TRP A O 1
ATOM 1464 N N . GLY A 1 190 ? 7.718 -9.357 14.506 1.00 49.19 190 GLY A N 1
ATOM 1465 C CA . GLY A 1 190 ? 6.947 -10.601 14.603 1.00 49.19 190 GLY A CA 1
ATOM 1466 C C . GLY A 1 190 ? 7.459 -11.765 13.747 1.00 49.19 190 GLY A C 1
ATOM 1467 O O . GLY A 1 190 ? 6.785 -12.784 13.684 1.00 49.19 190 GLY A O 1
ATOM 1468 N N . LEU A 1 191 ? 8.612 -11.623 13.083 1.00 43.94 191 LEU A N 1
ATOM 1469 C CA . LEU A 1 191 ? 9.291 -12.693 12.331 1.00 43.94 191 LEU A CA 1
ATOM 1470 C C . LEU A 1 191 ? 10.271 -13.522 13.192 1.00 43.94 191 LEU A C 1
ATOM 1472 O O . LEU A 1 191 ? 10.923 -14.415 12.663 1.00 43.94 191 LEU A O 1
ATOM 1476 N N . CYS A 1 192 ? 10.372 -13.243 14.498 1.00 35.62 192 CYS A N 1
ATOM 1477 C CA . CYS A 1 192 ? 11.275 -13.935 15.433 1.00 35.62 192 CYS A CA 1
ATOM 1478 C C . CYS A 1 192 ? 10.569 -14.868 16.442 1.00 35.62 192 CYS A C 1
ATOM 1480 O O . CYS A 1 192 ? 11.155 -15.171 17.481 1.00 35.62 192 CYS A O 1
ATOM 1482 N N . LEU A 1 193 ? 9.335 -15.312 16.176 1.00 32.81 193 LEU A N 1
ATOM 1483 C CA . LEU A 1 193 ? 8.651 -16.346 16.967 1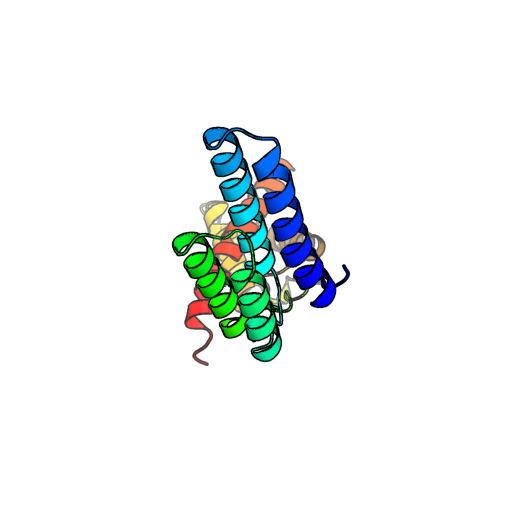.00 32.81 193 LEU A CA 1
ATOM 1484 C C . LEU A 1 193 ? 8.154 -17.479 16.074 1.00 32.81 193 LEU A C 1
ATOM 1486 O O . LEU A 1 193 ? 7.515 -17.161 15.046 1.00 32.81 193 LEU A O 1
#

Foldseek 3Di:
DDQDDLVNLQVLLLVLLVVLVVVVVVDDPVVSVVSVVVSLVVNLVVLLLRAQQAPVSLVVSLVSVVVGPDDPVSSVSSNVSSVNRNVCNVVPDPPPPDADEDPADQVLDDPVLLVLLQDPPHDLLNNLLSLLVSCVVVVNLRHDPNRLVNSLVNSVVSHHDDDDPVSSVVSSVS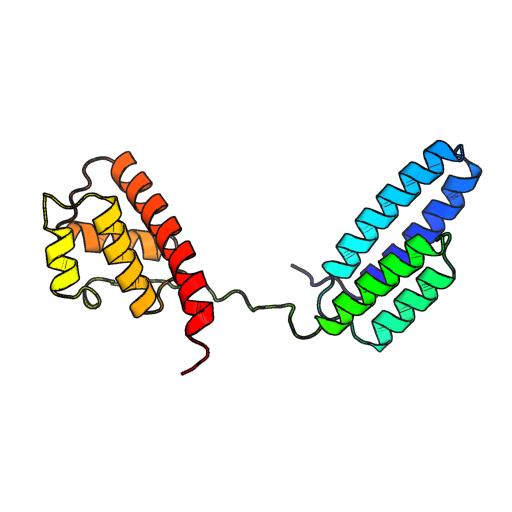NNVNSVVVNVVCVVVVVPD

Sequence (193 aa):
MDVPDFETLKNKVVATGEFLRQQHADLSDKNYTQVKATQLGQMLKEILSFCGLTIEQGTVLTAIVRNGPWESEDRAAIAGAVSNAVANCGSSSVVRRPNQDVLTFAGFLSAKDMEVLNDKSASLHVKADQVATRLIRVQLWLASEQGYKEIVKVVMAAGLTLTSADEKYNFLLTLKKLVRSKSKTWSIWGLCL